Protein AF-A0A843UQQ3-F1 (afdb_monomer_lite)

pLDDT: mean 71.26, std 19.53, range [32.56, 96.0]

Sequence (199 aa):
MSNQQLLEFAWGLTGNGQDFLWVIHSDLVRGDSAVLPDKFLQDTSTAWGLLTSWCPQEAVLTHPAIGGFFSHCGWNSTLESICGCWGIDMGIDSNVRREEVGALIGDLMAGTKGEEMRKKALSWKESAENAAKPGGSSAMNLDKLVESVLLSPRCCMWCCAAASNGRDQGRRDEEEGAVLEGKRGECRQAGKLFRHEPG

InterPro domains:
  IPR002213 UDP-glucuronosyl/UDP-glucosyltransferase [PF00201] (2-84)

Organism: Colocasia esculenta (NCBI:txid4460)

Foldseek 3Di:
DDLVLVQQLLLLQPVQQAAEEDADAQPPDPPDGSCDDPVSVVSAVPGHYDYHNDDPVVVVVPDPSDLDDDDVLVPDVVSVVVCVVLLLDDDDDPRHGSVRSNVVVCCLRPNPSVVVSVVSVVVVVVLVCQQCPVVHVVNVVVVVVCCVPPVPPPCPVVNVVVVVVPPDDDDDDPVVVVVVVVVVVVVVVVSVVVVDDDD

Secondary structure (DSSP, 8-state):
--HHHHHHHHHHHHTTT--EEEE--TT-STTS-----HHHHHHHHTTTEEEES---HHHHHHSTT-------GGG-HHHHHHHHHHT---PPPSS--HHHHHHHHHHHHTSHHHHHHHHHHHHHHHHHHHHHSTTSHHHHHHHHHHHHHHSS----HHHHHHHHH-SS-----THHHHHHHHHHHHHHHHHHHTT----

Structure (mmCIF, N/CA/C/O backbone):
data_AF-A0A843UQQ3-F1
#
_entry.id   AF-A0A843UQQ3-F1
#
loop_
_atom_site.group_PDB
_atom_site.id
_atom_site.type_symbol
_atom_site.label_atom_id
_atom_site.label_alt_id
_atom_site.label_comp_id
_atom_site.label_asym_id
_atom_site.label_entity_id
_atom_site.label_seq_id
_atom_site.pdbx_PDB_ins_code
_atom_site.Cartn_x
_atom_site.Cartn_y
_atom_site.Cartn_z
_atom_site.occupancy
_atom_site.B_iso_or_equiv
_atom_site.auth_seq_id
_atom_site.auth_comp_id
_atom_site.auth_asym_id
_atom_site.auth_atom_id
_atom_site.pdbx_PDB_model_num
ATOM 1 N N . MET A 1 1 ? -3.904 -16.455 10.838 1.00 66.69 1 MET A N 1
ATOM 2 C CA . MET A 1 1 ? -4.712 -15.596 11.724 1.00 66.69 1 MET A CA 1
ATOM 3 C C . MET A 1 1 ? -5.939 -16.381 12.168 1.00 66.69 1 MET A C 1
ATOM 5 O O . MET A 1 1 ? -6.525 -17.051 11.325 1.00 66.69 1 MET A O 1
ATOM 9 N N . SER A 1 2 ? -6.277 -16.382 13.459 1.00 79.06 2 SER A N 1
ATOM 10 C CA . SER A 1 2 ? -7.517 -16.996 13.968 1.00 79.06 2 SER A CA 1
ATOM 11 C C . SER A 1 2 ? -8.727 -16.067 13.778 1.00 79.06 2 SER A C 1
ATOM 13 O O . SER A 1 2 ? -8.550 -14.869 13.560 1.00 79.06 2 SER A O 1
ATOM 15 N N . ASN A 1 3 ? -9.956 -16.583 13.914 1.00 76.75 3 ASN A N 1
ATOM 16 C CA . ASN A 1 3 ? -11.177 -15.760 13.849 1.00 76.75 3 ASN A CA 1
ATOM 17 C C . ASN A 1 3 ? -11.201 -14.646 14.905 1.00 76.75 3 ASN A C 1
ATOM 19 O O . ASN A 1 3 ? -11.644 -13.538 14.622 1.00 76.75 3 ASN A O 1
ATOM 23 N N . GLN A 1 4 ? -10.673 -14.908 16.104 1.00 81.81 4 GLN A N 1
ATOM 24 C CA . GLN A 1 4 ? -10.572 -13.890 17.150 1.00 81.81 4 GLN A CA 1
ATOM 25 C C . GLN A 1 4 ? -9.598 -12.771 16.757 1.00 81.81 4 GLN A C 1
ATOM 27 O O . GLN A 1 4 ? -9.926 -11.601 16.904 1.00 81.81 4 GLN A O 1
ATOM 32 N N . GLN A 1 5 ? -8.435 -13.117 16.199 1.00 82.25 5 GLN A N 1
ATOM 33 C CA . GLN A 1 5 ? -7.462 -12.128 15.722 1.00 82.25 5 GLN A CA 1
ATOM 34 C C . GLN A 1 5 ? -7.993 -11.315 14.536 1.00 82.25 5 GLN A C 1
ATOM 36 O O . GLN A 1 5 ? -7.757 -10.114 14.465 1.00 82.25 5 GLN A O 1
ATOM 41 N N . LEU A 1 6 ? -8.744 -11.952 13.631 1.00 81.56 6 LEU A N 1
ATOM 42 C CA . LEU A 1 6 ? -9.432 -11.267 12.537 1.00 81.56 6 LEU A CA 1
ATOM 43 C C . LEU A 1 6 ? -10.433 -10.231 13.073 1.00 81.56 6 LEU A C 1
ATOM 45 O O . LEU A 1 6 ? -10.522 -9.132 12.534 1.00 81.56 6 LEU A O 1
ATOM 49 N N . LEU A 1 7 ? -11.155 -10.568 14.146 1.00 84.06 7 LEU A N 1
ATOM 50 C CA . LEU A 1 7 ? -12.088 -9.660 14.812 1.00 84.06 7 LEU A CA 1
ATOM 51 C C . LEU A 1 7 ? -1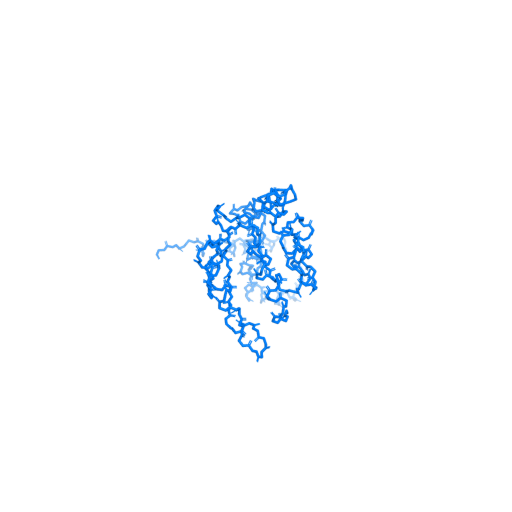1.373 -8.462 15.444 1.00 84.06 7 LEU A C 1
ATOM 53 O O . LEU A 1 7 ? -11.816 -7.330 15.286 1.00 84.06 7 LEU A O 1
ATOM 57 N N . GLU A 1 8 ? -10.276 -8.708 16.163 1.00 87.38 8 GLU A N 1
ATOM 58 C CA . GLU A 1 8 ? -9.461 -7.647 16.768 1.00 87.38 8 GLU A CA 1
ATOM 59 C C . GLU A 1 8 ? -8.897 -6.708 15.698 1.00 87.38 8 GLU A C 1
ATOM 61 O O . GLU A 1 8 ? -8.956 -5.489 15.849 1.00 87.38 8 GLU A O 1
ATOM 66 N N . PHE A 1 9 ? -8.432 -7.267 14.578 1.00 86.12 9 PHE A N 1
ATOM 67 C CA . PHE A 1 9 ? -7.992 -6.489 13.426 1.00 86.12 9 PHE A CA 1
ATOM 68 C C . PHE A 1 9 ? -9.122 -5.625 12.851 1.00 86.12 9 PHE A C 1
ATOM 70 O O . PHE A 1 9 ? -8.942 -4.425 12.653 1.00 86.12 9 PHE A O 1
ATOM 77 N N . ALA A 1 10 ? -10.302 -6.217 12.647 1.00 84.62 10 ALA A N 1
ATOM 78 C CA . ALA A 1 10 ? -11.485 -5.529 12.143 1.00 84.62 10 ALA A CA 1
ATOM 79 C C . ALA A 1 10 ? -11.870 -4.333 13.030 1.00 84.62 10 ALA A C 1
ATOM 81 O O . ALA A 1 10 ? -12.009 -3.210 12.545 1.00 84.62 10 ALA A O 1
ATOM 82 N N . TRP A 1 11 ? -11.964 -4.541 14.347 1.00 85.62 11 TRP A N 1
ATOM 83 C CA . TRP A 1 11 ? -12.266 -3.461 15.289 1.00 85.62 11 TRP A CA 1
ATOM 84 C C . TRP A 1 11 ? -11.170 -2.390 15.324 1.00 85.62 11 TRP A C 1
ATOM 86 O O . TRP A 1 11 ? -11.489 -1.201 15.397 1.00 85.62 11 TRP A O 1
ATOM 96 N N . GLY A 1 12 ? -9.902 -2.791 15.205 1.00 87.44 12 GLY A N 1
ATOM 97 C CA . GLY A 1 12 ? -8.768 -1.874 15.098 1.00 87.44 12 GLY A CA 1
ATOM 98 C C . GLY A 1 12 ? -8.837 -0.954 13.874 1.00 87.44 12 GLY A C 1
ATOM 99 O O . GLY A 1 12 ? -8.508 0.225 13.991 1.00 87.44 12 GLY A O 1
ATOM 100 N N . LEU A 1 13 ? -9.330 -1.447 12.728 1.00 85.25 13 LEU A N 1
ATOM 101 C CA . LEU A 1 13 ? -9.536 -0.632 11.520 1.00 85.25 13 LEU A CA 1
ATOM 102 C C . LEU A 1 13 ? -10.554 0.490 11.753 1.00 85.25 13 LEU A C 1
ATOM 104 O O . LEU A 1 13 ? -10.298 1.648 11.431 1.00 85.25 13 LEU A O 1
ATOM 108 N N . THR A 1 14 ? -11.698 0.157 12.350 1.00 80.56 14 THR A N 1
ATOM 109 C CA . THR A 1 14 ? -12.791 1.121 12.558 1.00 80.56 14 THR A CA 1
ATOM 110 C C . THR A 1 14 ? -12.515 2.138 13.665 1.00 80.56 14 THR A C 1
ATOM 112 O O . THR A 1 14 ? -13.099 3.217 13.662 1.00 80.56 14 THR A O 1
ATOM 115 N N . GLY A 1 15 ? -11.614 1.836 14.606 1.00 75.44 15 GLY A N 1
ATOM 116 C CA . GLY A 1 15 ? -11.402 2.646 15.811 1.00 75.44 15 GLY A CA 1
ATOM 117 C C . GLY A 1 15 ? -10.854 4.060 15.579 1.00 75.44 15 GLY A C 1
ATOM 118 O O . GLY A 1 15 ? -10.980 4.901 16.464 1.00 75.44 15 GLY A O 1
ATOM 119 N N . ASN A 1 16 ? -10.277 4.343 14.406 1.00 72.56 16 ASN A N 1
ATOM 120 C CA . ASN A 1 16 ? -9.592 5.613 14.124 1.00 72.56 16 ASN A CA 1
ATOM 121 C C . ASN A 1 16 ? -10.355 6.578 13.206 1.00 72.56 16 ASN A C 1
ATOM 123 O O . ASN A 1 16 ? -9.828 7.647 12.891 1.00 72.56 16 ASN A O 1
ATOM 127 N N . GLY A 1 17 ? -11.541 6.199 12.714 1.00 78.75 17 GLY A N 1
ATOM 128 C CA . GLY A 1 17 ? -12.302 7.012 11.755 1.00 78.75 17 GLY A CA 1
ATOM 129 C C . GLY A 1 17 ? -11.554 7.307 10.447 1.00 78.75 17 GLY A C 1
ATOM 130 O O . GLY A 1 17 ? -11.772 8.352 9.843 1.00 78.75 17 GLY A O 1
ATOM 131 N N . GLN A 1 18 ? -10.622 6.434 10.049 1.00 83.44 18 GLN A N 1
ATOM 132 C CA . GLN A 1 18 ? -9.925 6.517 8.765 1.00 83.44 18 GLN A CA 1
ATOM 133 C C . GLN A 1 18 ? -10.699 5.725 7.714 1.00 83.44 18 GLN A C 1
ATOM 135 O O . GLN A 1 18 ? -11.146 4.615 8.004 1.00 83.44 18 GLN A O 1
ATOM 140 N N . ASP A 1 19 ? -10.796 6.263 6.499 1.00 88.25 19 ASP A N 1
ATOM 141 C CA . ASP A 1 19 ? -11.406 5.549 5.380 1.00 88.25 19 ASP A CA 1
ATOM 142 C C . ASP A 1 19 ? -10.546 4.345 4.982 1.00 88.25 19 ASP A C 1
ATOM 144 O O . ASP A 1 19 ? -9.330 4.466 4.798 1.00 88.25 19 ASP A O 1
ATOM 148 N N . PHE A 1 20 ? -11.171 3.180 4.808 1.00 88.19 20 PHE A N 1
ATOM 149 C CA . PHE A 1 20 ? -10.460 1.979 4.374 1.00 88.19 20 PHE A CA 1
ATOM 150 C C . PHE A 1 20 ? -11.212 1.166 3.318 1.00 88.19 20 PHE A C 1
ATOM 152 O O . PHE A 1 20 ? -12.437 1.069 3.297 1.00 88.19 20 PHE A O 1
ATOM 159 N N . LEU A 1 21 ? -10.439 0.519 2.446 1.00 88.94 21 LEU A N 1
ATOM 160 C CA . LEU A 1 21 ? -10.902 -0.531 1.546 1.00 88.94 21 LEU A CA 1
ATOM 161 C C . LEU A 1 21 ? -10.306 -1.848 2.029 1.00 88.94 21 LEU A C 1
ATOM 163 O O . LEU A 1 21 ? -9.086 -2.014 1.997 1.00 88.94 21 LEU A O 1
ATOM 167 N N . TRP A 1 22 ? -11.147 -2.789 2.449 1.00 87.25 22 TRP A N 1
ATOM 168 C CA . TRP A 1 22 ? -10.683 -4.100 2.886 1.00 87.25 22 TRP A CA 1
ATOM 169 C C . TRP A 1 22 ? -11.201 -5.192 1.954 1.00 87.25 22 TRP A C 1
ATOM 171 O O . TRP A 1 22 ? -12.401 -5.449 1.839 1.00 87.25 22 TRP A O 1
ATOM 181 N N . VAL A 1 23 ? -10.252 -5.824 1.263 1.00 84.19 23 VAL A N 1
ATOM 182 C CA . VAL A 1 23 ? -10.509 -6.963 0.388 1.00 84.19 23 VAL A CA 1
ATOM 183 C C . VAL A 1 23 ? -10.457 -8.247 1.217 1.00 84.19 23 VAL A C 1
ATOM 185 O O . VAL A 1 23 ? -9.387 -8.624 1.694 1.00 84.19 23 VAL A O 1
ATOM 188 N N . ILE A 1 24 ? -11.597 -8.914 1.399 1.00 76.69 24 ILE A N 1
ATOM 189 C CA . ILE A 1 24 ? -11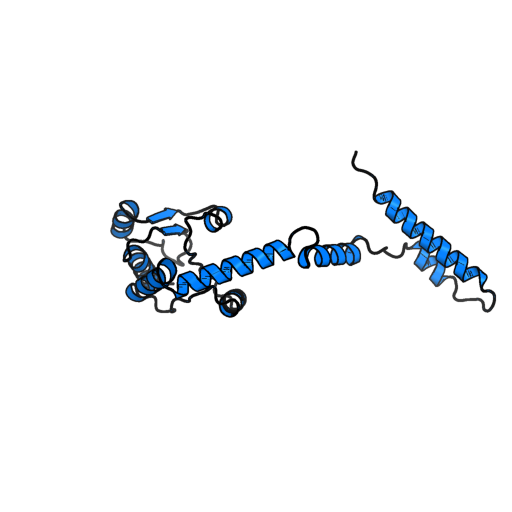.707 -10.176 2.144 1.00 76.69 24 ILE A CA 1
ATOM 190 C C . ILE A 1 24 ? -12.309 -11.236 1.233 1.00 76.69 24 ILE A C 1
ATOM 192 O O . ILE A 1 24 ? -13.458 -11.130 0.810 1.00 76.69 24 ILE A O 1
ATOM 196 N N . HIS A 1 25 ? -11.548 -12.295 0.969 1.00 69.94 25 HIS A N 1
ATOM 197 C CA . HIS A 1 25 ? -12.079 -13.474 0.296 1.00 69.94 25 HIS A CA 1
ATOM 198 C C . HIS A 1 25 ? -12.802 -14.361 1.315 1.00 69.94 25 HIS A C 1
ATOM 200 O O . HIS A 1 25 ? -12.243 -14.667 2.371 1.00 69.94 25 HIS A O 1
ATOM 206 N N . SER A 1 26 ? -14.011 -14.819 0.986 1.00 57.62 26 SER A N 1
ATOM 207 C CA . SER A 1 26 ? -14.811 -15.731 1.822 1.00 57.62 26 SER A CA 1
ATOM 208 C C . SER A 1 26 ? -14.066 -17.020 2.192 1.00 57.62 26 SER A C 1
ATOM 210 O O . SER A 1 26 ? -14.303 -17.590 3.254 1.00 57.62 26 SER A O 1
ATOM 212 N N . ASP A 1 27 ? -13.121 -17.431 1.343 1.00 54.59 27 ASP A N 1
ATOM 213 C CA . ASP A 1 27 ? -12.469 -18.747 1.398 1.00 54.59 27 ASP A CA 1
ATOM 214 C C . ASP A 1 27 ? -11.108 -18.741 2.130 1.00 54.59 27 ASP A C 1
ATOM 216 O O . ASP A 1 27 ? -10.446 -19.772 2.229 1.00 54.59 27 ASP A O 1
ATOM 220 N N . LEU A 1 28 ? -10.646 -17.583 2.625 1.00 52.72 28 LEU A N 1
ATOM 221 C CA . LEU A 1 28 ? -9.300 -17.413 3.205 1.00 52.72 28 LEU A CA 1
ATOM 222 C C . LEU A 1 28 ? -9.167 -17.863 4.668 1.00 52.72 28 LEU A C 1
ATOM 224 O O . LEU A 1 28 ? -8.056 -17.895 5.203 1.00 52.72 28 LEU A O 1
ATOM 228 N N . VAL A 1 29 ? -10.262 -18.240 5.328 1.00 49.81 29 VAL A N 1
ATOM 229 C CA . VAL A 1 29 ? -10.212 -18.784 6.687 1.00 49.81 29 VAL A CA 1
ATOM 230 C C . VAL A 1 29 ? -10.278 -20.304 6.598 1.00 49.81 29 VAL A C 1
ATOM 232 O O . VAL A 1 29 ? -11.286 -20.890 6.217 1.00 49.81 29 VAL A O 1
ATOM 235 N N . ARG A 1 30 ? -9.162 -20.964 6.928 1.00 38.44 30 ARG A N 1
ATOM 236 C CA . ARG A 1 30 ? -9.100 -22.424 7.076 1.00 38.44 30 ARG A CA 1
ATOM 237 C C . ARG A 1 30 ? -10.192 -22.879 8.052 1.00 38.44 30 ARG A C 1
ATOM 239 O O . ARG A 1 30 ? -10.044 -22.693 9.254 1.00 38.44 30 ARG A O 1
ATOM 246 N N . GLY A 1 31 ? -11.221 -23.536 7.527 1.00 42.81 31 GLY A N 1
ATOM 247 C CA . GLY A 1 31 ? -12.121 -24.398 8.295 1.00 42.81 31 GLY A CA 1
ATOM 248 C C . GLY A 1 31 ? -13.443 -23.791 8.752 1.00 42.81 31 GLY A C 1
ATOM 249 O O . GLY A 1 31 ? -14.327 -24.570 9.064 1.00 42.81 31 GLY A O 1
ATOM 250 N N . ASP A 1 32 ? -13.625 -22.475 8.712 1.00 45.94 32 ASP A N 1
ATOM 251 C CA . ASP A 1 32 ? -14.906 -21.821 8.991 1.00 45.94 32 ASP A CA 1
ATOM 252 C C . ASP A 1 32 ? -14.960 -20.536 8.169 1.00 45.94 32 ASP A C 1
ATOM 254 O O . ASP A 1 32 ? -13.974 -19.806 8.120 1.00 45.94 32 ASP A O 1
ATOM 258 N N . SER A 1 33 ? -16.088 -20.260 7.511 1.00 47.72 33 SER A N 1
ATOM 259 C CA . SER A 1 33 ? -16.322 -18.990 6.812 1.00 47.72 33 SER A CA 1
ATOM 260 C C . SER A 1 33 ? -15.875 -17.834 7.713 1.00 47.72 33 SER A C 1
ATOM 262 O O . SER A 1 33 ? -16.183 -17.848 8.903 1.00 47.72 33 SER A O 1
ATOM 264 N N . ALA A 1 34 ? -15.134 -16.856 7.193 1.00 52.53 34 ALA A N 1
ATOM 265 C CA . ALA A 1 34 ? -14.715 -15.690 7.969 1.00 52.53 34 ALA A CA 1
ATOM 266 C C . ALA A 1 34 ? -15.958 -14.897 8.417 1.00 52.53 34 ALA A C 1
ATOM 268 O O . ALA A 1 34 ? -16.416 -14.002 7.710 1.00 52.53 34 ALA A O 1
ATOM 269 N N . VAL A 1 35 ? -16.564 -15.258 9.551 1.00 61.50 35 VAL A N 1
ATOM 270 C CA . VAL A 1 35 ? -17.768 -14.591 10.050 1.00 61.50 35 VAL A CA 1
ATOM 271 C C . VAL A 1 35 ? -17.320 -13.334 10.780 1.00 61.50 35 VAL A C 1
ATOM 273 O O . VAL A 1 35 ? -17.153 -13.318 12.000 1.00 61.50 35 VAL A O 1
ATOM 276 N N . LEU A 1 36 ? -17.086 -12.264 10.021 1.00 69.50 36 LEU A N 1
ATOM 277 C CA . LEU A 1 36 ? -17.144 -10.933 10.608 1.00 69.50 36 LEU A CA 1
ATOM 278 C C . LEU A 1 36 ? -18.556 -10.751 11.194 1.00 69.50 36 LEU A C 1
ATOM 280 O O . LEU A 1 36 ? -19.524 -11.093 10.515 1.00 69.50 36 LEU A O 1
ATOM 284 N N . PRO A 1 37 ? -18.707 -10.258 12.436 1.00 70.56 37 PRO A N 1
ATOM 285 C CA . PRO A 1 37 ? -20.020 -10.113 13.051 1.00 70.56 37 PRO A CA 1
ATOM 286 C C . PRO A 1 37 ? -20.926 -9.222 12.203 1.00 70.56 37 PRO A C 1
ATOM 288 O O . PRO A 1 37 ? -20.472 -8.185 11.723 1.00 70.56 37 PRO A O 1
ATOM 291 N N . ASP A 1 38 ? -22.218 -9.538 12.110 1.00 71.56 38 ASP A N 1
ATOM 292 C CA . ASP A 1 38 ? -23.190 -8.692 11.396 1.00 71.56 38 ASP A CA 1
ATOM 293 C C . ASP A 1 38 ? -23.166 -7.244 11.897 1.00 71.56 38 ASP A C 1
ATOM 295 O O . ASP A 1 38 ? -23.284 -6.303 11.117 1.00 71.56 38 ASP A O 1
ATOM 299 N N . LYS A 1 39 ? -22.921 -7.064 13.201 1.00 75.12 39 LYS A N 1
ATOM 300 C CA . LYS A 1 39 ? -22.717 -5.750 13.812 1.00 75.12 39 LYS A CA 1
ATOM 301 C C . LYS A 1 39 ? -21.540 -4.993 13.185 1.00 75.12 39 LYS A C 1
ATOM 303 O O . LYS A 1 39 ? -21.668 -3.812 12.907 1.00 75.12 39 LYS A O 1
ATOM 308 N N . PHE A 1 40 ? -20.418 -5.665 12.929 1.00 75.06 40 PHE A N 1
ATOM 309 C CA . PHE A 1 40 ? -19.262 -5.048 12.277 1.00 75.06 40 PHE A CA 1
ATOM 310 C C . PHE A 1 40 ? -19.587 -4.635 10.839 1.00 75.06 40 PHE A C 1
ATOM 312 O O . PHE A 1 40 ? -19.224 -3.538 10.420 1.00 75.06 40 PHE A O 1
ATOM 319 N N . LEU A 1 41 ? -20.291 -5.489 10.090 1.00 72.12 41 LEU A N 1
ATOM 320 C CA . LEU A 1 41 ? -20.706 -5.181 8.719 1.00 72.12 41 LEU A CA 1
ATOM 321 C C . LEU A 1 41 ? -21.656 -3.976 8.681 1.00 72.12 41 LEU A C 1
ATOM 323 O O . LEU A 1 41 ? -21.495 -3.097 7.835 1.00 72.12 41 LEU A O 1
ATOM 327 N N . GLN A 1 42 ? -22.602 -3.902 9.619 1.00 68.56 42 GLN A N 1
ATOM 328 C CA . GLN A 1 42 ? -23.516 -2.768 9.774 1.00 68.56 42 GLN A CA 1
ATOM 329 C C . GLN A 1 42 ? -22.764 -1.489 10.169 1.00 68.56 42 GLN A C 1
ATOM 331 O O . GLN A 1 42 ? -22.887 -0.480 9.483 1.00 68.56 42 GLN A O 1
ATOM 336 N N . ASP A 1 43 ? -21.918 -1.535 11.198 1.00 67.38 43 ASP A N 1
ATOM 337 C CA . ASP A 1 43 ? -21.165 -0.366 11.670 1.00 67.38 43 ASP A CA 1
ATOM 338 C C . ASP A 1 43 ? -20.191 0.158 10.588 1.00 67.38 43 ASP A C 1
ATOM 340 O O . ASP A 1 43 ? -20.078 1.365 10.376 1.00 67.38 43 ASP A O 1
ATOM 344 N N . THR A 1 44 ? -19.540 -0.741 9.838 1.00 64.81 44 THR A N 1
ATOM 345 C CA . THR A 1 44 ? -18.550 -0.384 8.801 1.00 64.81 44 THR A CA 1
ATOM 346 C C . THR A 1 44 ? -19.195 0.170 7.531 1.00 64.81 44 THR A C 1
ATOM 348 O O . THR A 1 44 ? -18.732 1.182 7.002 1.00 64.81 44 THR A O 1
ATOM 351 N N . SER A 1 45 ? -20.277 -0.460 7.056 1.00 57.28 45 SER A N 1
ATOM 352 C CA . SER A 1 45 ? -20.965 -0.063 5.814 1.00 57.28 45 SER A CA 1
ATOM 353 C C . SER A 1 45 ? -21.664 1.294 5.900 1.00 57.28 45 SER A C 1
ATOM 355 O O . SER A 1 45 ? -21.971 1.890 4.869 1.00 57.28 45 SER A O 1
ATOM 357 N N . THR A 1 46 ? -21.893 1.800 7.113 1.00 54.03 46 THR A N 1
ATOM 358 C CA . THR A 1 46 ? -22.664 3.027 7.332 1.00 54.03 46 THR A CA 1
ATOM 359 C C . THR A 1 46 ? -21.785 4.275 7.500 1.00 54.03 46 THR A C 1
ATOM 361 O O . THR A 1 46 ? -22.322 5.381 7.476 1.00 54.03 46 THR A O 1
ATOM 364 N N . ALA A 1 47 ? -20.456 4.145 7.655 1.00 60.91 47 ALA A N 1
ATOM 365 C CA . ALA A 1 47 ? -19.612 5.294 8.008 1.00 60.91 47 ALA A CA 1
ATOM 366 C C . ALA A 1 47 ? -18.213 5.358 7.360 1.00 60.91 47 ALA A C 1
ATOM 368 O O . ALA A 1 47 ? -17.888 6.419 6.833 1.00 60.91 47 ALA A O 1
ATOM 369 N N . TRP A 1 48 ? -17.383 4.298 7.397 1.00 68.75 48 TRP A N 1
ATOM 370 C CA . TRP A 1 48 ? -15.914 4.459 7.238 1.00 68.75 48 TRP A CA 1
ATOM 371 C C . TRP A 1 48 ? -15.181 3.406 6.382 1.00 68.75 48 TRP A C 1
ATOM 373 O O . TRP A 1 48 ? -13.970 3.518 6.201 1.00 68.75 48 TRP A O 1
ATOM 383 N N . GLY A 1 49 ? -15.845 2.373 5.846 1.00 78.44 49 GLY A N 1
ATOM 384 C CA . GLY A 1 49 ? -15.115 1.338 5.103 1.00 78.44 49 GLY A CA 1
ATOM 385 C C . GLY A 1 49 ? -15.909 0.592 4.039 1.00 78.44 49 GLY A C 1
ATOM 386 O O . GLY A 1 49 ? -17.099 0.324 4.195 1.00 78.44 49 GLY A O 1
ATOM 387 N N . LEU A 1 50 ? -15.223 0.216 2.957 1.00 83.06 50 LEU A N 1
ATOM 388 C CA . LEU A 1 50 ? -15.760 -0.641 1.900 1.00 83.06 50 LEU A CA 1
ATOM 389 C C . LEU A 1 50 ? -15.180 -2.054 2.023 1.00 83.06 50 LEU A C 1
ATOM 391 O O . LEU A 1 50 ? -13.963 -2.244 1.985 1.00 83.06 50 LEU A O 1
ATOM 395 N N . LEU A 1 51 ? -16.064 -3.045 2.129 1.00 82.06 51 LEU A N 1
ATOM 396 C CA . LEU A 1 51 ? -15.719 -4.465 2.108 1.00 82.06 51 LEU A CA 1
ATOM 397 C C . LEU A 1 51 ? -16.024 -5.039 0.723 1.00 82.06 51 LEU A C 1
ATOM 399 O O . LEU A 1 51 ? -17.142 -4.914 0.227 1.00 82.06 51 LEU A O 1
ATOM 403 N N . THR A 1 52 ? -15.037 -5.674 0.098 1.00 82.38 52 THR A N 1
ATOM 404 C CA . THR A 1 52 ? -15.193 -6.330 -1.210 1.00 82.38 52 THR A CA 1
ATOM 405 C C . THR A 1 52 ? -14.439 -7.656 -1.232 1.00 82.38 52 THR A C 1
ATOM 407 O O . THR A 1 52 ? -13.472 -7.833 -0.498 1.00 82.38 52 THR A O 1
ATOM 410 N N . SER A 1 53 ? -14.844 -8.598 -2.081 1.00 81.75 53 SER A N 1
ATOM 411 C CA . SER A 1 53 ? -14.088 -9.838 -2.301 1.00 81.75 53 SER A CA 1
ATOM 412 C C . SER A 1 53 ? -12.935 -9.669 -3.288 1.00 81.75 53 SER A C 1
ATOM 414 O O . SER A 1 53 ? -12.035 -10.506 -3.339 1.00 81.75 53 SER A O 1
ATOM 416 N N . TRP A 1 54 ? -12.943 -8.584 -4.066 1.00 84.25 54 TRP A N 1
ATOM 417 C CA . TRP A 1 54 ? -11.932 -8.314 -5.079 1.00 84.25 54 TRP A CA 1
ATOM 418 C C . TRP A 1 54 ? -11.800 -6.817 -5.377 1.00 84.25 54 TRP A C 1
ATOM 420 O O . TRP A 1 54 ? -12.777 -6.065 -5.311 1.00 84.25 54 TRP A O 1
ATOM 430 N N . CYS A 1 55 ? -10.593 -6.383 -5.745 1.00 86.75 55 CYS A N 1
ATOM 431 C CA . CYS A 1 55 ? -10.348 -5.059 -6.309 1.00 86.75 55 CYS A CA 1
ATOM 432 C C . CYS A 1 55 ? -9.227 -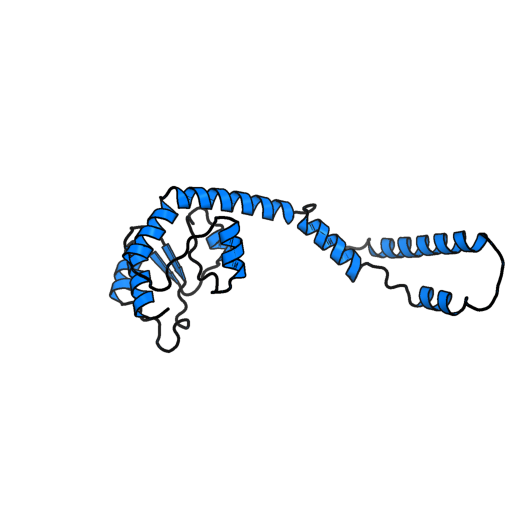5.109 -7.366 1.00 86.75 55 CYS A C 1
ATOM 434 O O . CYS A 1 55 ? -8.355 -5.983 -7.299 1.00 86.75 55 CYS A O 1
ATOM 436 N N . PRO A 1 56 ? -9.202 -4.165 -8.327 1.00 87.31 56 PRO A N 1
ATOM 437 C CA . PRO A 1 56 ? -8.071 -4.004 -9.234 1.00 87.31 56 PRO A CA 1
ATOM 438 C C . PRO A 1 56 ? -6.884 -3.395 -8.464 1.00 87.31 56 PRO A C 1
ATOM 440 O O . PRO A 1 56 ? -6.680 -2.181 -8.485 1.00 87.31 56 PRO A O 1
ATOM 443 N N . GLN A 1 57 ? -6.124 -4.237 -7.752 1.00 83.50 57 GLN A N 1
ATOM 444 C CA . GLN A 1 57 ? -5.110 -3.826 -6.768 1.00 83.50 57 GLN A CA 1
ATOM 445 C C . GLN A 1 57 ? -4.118 -2.787 -7.311 1.00 83.50 57 GLN A C 1
ATOM 447 O O . GLN A 1 57 ? -3.833 -1.812 -6.628 1.00 83.50 57 GLN A O 1
ATOM 452 N N . GLU A 1 58 ? -3.628 -2.940 -8.541 1.00 83.06 58 GLU A N 1
ATOM 453 C CA . GLU A 1 58 ? -2.705 -1.975 -9.160 1.00 83.06 58 GLU A CA 1
ATOM 454 C C . GLU A 1 58 ? -3.327 -0.577 -9.318 1.00 83.06 58 GLU A C 1
ATOM 456 O O . GLU A 1 58 ? -2.709 0.434 -8.973 1.00 83.06 58 GLU A O 1
ATOM 461 N N . ALA A 1 59 ? -4.579 -0.514 -9.781 1.00 85.31 59 ALA A N 1
ATOM 462 C CA . ALA A 1 59 ? -5.301 0.743 -9.944 1.00 85.31 59 ALA A CA 1
ATOM 463 C C . ALA A 1 59 ? -5.598 1.392 -8.585 1.00 85.31 59 ALA A C 1
ATOM 465 O O . ALA A 1 59 ? -5.453 2.604 -8.442 1.00 85.31 59 ALA A O 1
ATOM 466 N N . VAL A 1 60 ? -5.948 0.582 -7.578 1.00 87.19 60 VAL A N 1
ATOM 467 C CA . VAL A 1 60 ? -6.136 1.052 -6.198 1.00 87.19 60 VAL A CA 1
ATOM 468 C C . VAL A 1 60 ? -4.835 1.641 -5.664 1.00 87.19 60 VAL A C 1
ATOM 470 O O . VAL A 1 60 ? -4.826 2.794 -5.257 1.00 87.19 60 VAL A O 1
ATOM 473 N N . LEU A 1 61 ? -3.722 0.905 -5.730 1.00 85.44 61 LEU A N 1
ATOM 474 C CA . LEU A 1 61 ? -2.423 1.350 -5.208 1.00 85.44 61 LEU A CA 1
ATOM 475 C C . LEU A 1 61 ? -1.870 2.599 -5.906 1.00 85.44 61 LEU A C 1
ATOM 477 O O . LEU A 1 61 ? -1.044 3.307 -5.335 1.00 85.44 61 LEU A O 1
ATOM 481 N N . THR A 1 62 ? -2.325 2.884 -7.124 1.00 84.19 62 THR A N 1
ATOM 482 C CA . THR A 1 62 ? -1.939 4.088 -7.871 1.00 84.19 62 THR A CA 1
ATOM 483 C C . THR A 1 62 ? -2.827 5.294 -7.538 1.00 84.19 62 THR A C 1
ATOM 485 O O . THR A 1 62 ? -2.482 6.429 -7.869 1.00 84.19 62 THR A O 1
ATOM 488 N N . HIS A 1 63 ? -3.969 5.082 -6.883 1.00 87.75 63 HIS A N 1
ATOM 489 C CA . HIS A 1 63 ? -4.937 6.137 -6.624 1.00 87.75 63 HIS A CA 1
ATOM 490 C C . HIS A 1 63 ? -4.433 7.120 -5.541 1.00 87.75 63 HIS A C 1
ATOM 492 O O . HIS A 1 63 ? -4.067 6.679 -4.451 1.00 87.75 63 HIS A O 1
ATOM 498 N N . PRO A 1 64 ? -4.477 8.453 -5.764 1.00 86.00 64 PRO A N 1
ATOM 499 C CA . PRO A 1 64 ? -3.942 9.449 -4.822 1.00 86.00 64 PRO A CA 1
ATOM 500 C C . PRO A 1 64 ? -4.567 9.437 -3.421 1.00 86.00 64 PRO A C 1
ATOM 502 O O . PRO A 1 64 ? -3.952 9.911 -2.473 1.00 86.00 64 PRO A O 1
ATOM 505 N N . ALA A 1 65 ? -5.790 8.913 -3.287 1.00 87.75 65 ALA A N 1
ATOM 506 C CA . ALA A 1 65 ? -6.462 8.786 -1.991 1.00 87.75 65 ALA A CA 1
ATOM 507 C C . ALA A 1 65 ? -5.907 7.645 -1.117 1.00 87.75 65 ALA A C 1
ATOM 509 O O . ALA A 1 65 ? -6.257 7.558 0.057 1.00 87.75 65 ALA A O 1
ATOM 510 N N . ILE A 1 66 ? -5.060 6.761 -1.658 1.00 87.19 66 ILE A N 1
ATOM 511 C CA . ILE A 1 66 ? -4.452 5.688 -0.871 1.00 87.19 66 ILE A CA 1
ATOM 512 C C . ILE A 1 66 ? -3.281 6.240 -0.065 1.00 87.19 66 ILE A C 1
ATOM 514 O O . ILE A 1 66 ? -2.209 6.538 -0.587 1.00 87.19 66 ILE A O 1
ATOM 518 N N . GLY A 1 67 ? -3.495 6.347 1.245 1.00 84.25 67 GLY A N 1
ATOM 519 C CA . GLY A 1 67 ? -2.462 6.743 2.197 1.00 84.25 67 GLY A CA 1
ATOM 520 C C . GLY A 1 67 ? -1.560 5.588 2.635 1.00 84.25 67 GLY A C 1
ATOM 521 O O . GLY A 1 67 ? -0.433 5.827 3.058 1.00 84.25 67 GLY A O 1
ATOM 522 N N . GLY A 1 68 ? -2.011 4.343 2.551 1.00 86.25 68 GLY A N 1
ATOM 523 C CA . GLY A 1 68 ? -1.253 3.190 3.022 1.00 86.25 68 GLY A CA 1
ATOM 524 C C . GLY A 1 68 ? -1.866 1.890 2.532 1.00 86.25 68 GLY A C 1
ATOM 525 O O . GLY A 1 68 ? -3.041 1.848 2.169 1.00 86.25 68 GLY A O 1
ATOM 526 N N . PHE A 1 69 ? -1.063 0.832 2.506 1.00 85.75 69 PHE A N 1
ATOM 527 C CA . PHE A 1 69 ? -1.504 -0.481 2.063 1.00 85.75 69 PHE A CA 1
ATOM 528 C C . PHE A 1 69 ? -1.116 -1.536 3.089 1.00 85.75 69 PHE A C 1
ATOM 530 O O . PHE A 1 69 ? 0.065 -1.770 3.331 1.00 85.75 69 PHE A O 1
ATOM 537 N N . PHE A 1 70 ? -2.123 -2.180 3.671 1.00 82.75 70 PHE A N 1
ATOM 538 C CA . PHE A 1 70 ? -1.923 -3.348 4.513 1.00 82.75 70 PHE A CA 1
ATOM 539 C C . PHE A 1 70 ? -1.880 -4.588 3.633 1.00 82.75 70 PHE A C 1
ATOM 541 O O . PHE A 1 70 ? -2.874 -4.974 3.020 1.00 82.75 70 PHE A O 1
ATOM 548 N N . SER A 1 71 ? -0.712 -5.214 3.583 1.00 77.50 71 SER A N 1
ATOM 549 C CA . SER A 1 71 ? -0.508 -6.478 2.899 1.00 77.50 71 SER A CA 1
ATOM 550 C C . SER A 1 71 ? -0.149 -7.541 3.921 1.00 77.50 71 SER A C 1
ATOM 552 O O . SER A 1 71 ? 0.520 -7.277 4.913 1.00 77.50 71 SER A O 1
ATOM 554 N N . HIS A 1 72 ? -0.546 -8.776 3.642 1.00 70.06 72 HIS A N 1
ATOM 555 C CA . HIS A 1 72 ? -0.040 -9.934 4.371 1.00 70.06 72 HIS A CA 1
ATOM 556 C C . HIS A 1 72 ? 1.420 -10.265 3.998 1.00 70.06 72 HIS A C 1
ATOM 558 O O . HIS A 1 72 ? 1.935 -11.261 4.503 1.00 70.06 72 HIS A O 1
ATOM 564 N N . CYS A 1 73 ? 2.034 -9.484 3.082 1.00 58.47 73 CYS A N 1
ATOM 565 C CA . CYS A 1 73 ? 3.413 -9.592 2.583 1.00 58.47 73 CYS A CA 1
ATOM 566 C C . CYS A 1 73 ? 3.876 -11.047 2.524 1.00 58.47 73 CYS A C 1
ATOM 568 O O . CYS A 1 73 ? 4.861 -11.410 3.149 1.00 58.47 73 CYS A O 1
ATOM 570 N N . GLY A 1 74 ? 3.076 -11.882 1.850 1.00 52.41 74 GLY A N 1
ATOM 571 C CA . GLY A 1 74 ? 2.834 -13.271 2.237 1.00 52.41 74 GLY A CA 1
ATOM 572 C C . GLY A 1 74 ? 3.947 -13.976 2.983 1.00 52.41 74 GLY A C 1
ATOM 573 O O . GLY A 1 74 ? 4.695 -14.658 2.309 1.00 52.41 74 GLY A O 1
ATOM 574 N N . TRP A 1 75 ? 4.011 -13.818 4.317 1.00 52.94 75 TRP A N 1
ATOM 575 C CA . TRP A 1 75 ? 4.919 -14.474 5.284 1.00 52.94 75 TRP A CA 1
ATOM 576 C C . TRP A 1 75 ? 6.191 -15.086 4.659 1.00 52.94 75 TRP A C 1
ATOM 578 O O . TRP A 1 75 ? 6.528 -16.247 4.878 1.00 52.94 75 TRP A O 1
ATOM 588 N N . ASN A 1 76 ? 6.868 -14.345 3.789 1.00 53.00 76 ASN A N 1
ATOM 589 C CA . ASN A 1 76 ? 8.033 -14.795 3.048 1.00 53.00 76 ASN A CA 1
ATOM 590 C C . ASN A 1 76 ? 9.039 -13.676 3.213 1.00 53.00 76 ASN A C 1
ATOM 592 O O . ASN A 1 76 ? 8.854 -12.552 2.741 1.00 53.00 76 ASN A O 1
ATOM 596 N N . SER A 1 77 ? 10.116 -14.026 3.901 1.00 55.28 77 SER A N 1
ATOM 597 C CA . SER A 1 77 ? 11.147 -13.137 4.423 1.00 55.28 77 SER A CA 1
ATOM 598 C C . SER A 1 77 ? 11.774 -12.204 3.386 1.00 55.28 77 SER A C 1
ATOM 600 O O . SER A 1 77 ? 12.360 -11.196 3.762 1.00 55.28 77 SER A O 1
ATOM 602 N N . THR A 1 78 ? 11.658 -12.488 2.086 1.00 53.41 78 THR A N 1
ATOM 603 C CA . THR A 1 78 ? 12.243 -11.666 1.020 1.00 53.41 78 THR A CA 1
ATOM 604 C C . THR A 1 78 ? 11.546 -10.315 0.852 1.00 53.41 78 THR A C 1
ATOM 606 O O . THR A 1 78 ? 12.240 -9.310 0.737 1.00 53.41 78 THR A O 1
ATOM 609 N N . LEU A 1 79 ? 10.208 -10.253 0.867 1.00 60.47 79 LEU A N 1
ATOM 610 C CA . LEU A 1 79 ? 9.506 -8.967 0.728 1.00 60.47 79 LEU A CA 1
ATOM 611 C C . LEU A 1 79 ? 9.601 -8.143 2.011 1.00 60.47 79 LEU A C 1
ATOM 613 O O . LEU A 1 79 ? 9.867 -6.951 1.930 1.00 60.47 79 LEU A O 1
ATOM 617 N N . GLU A 1 80 ? 9.492 -8.781 3.177 1.00 60.94 80 GLU A N 1
ATOM 618 C CA . GLU A 1 80 ? 9.722 -8.122 4.470 1.00 60.94 80 GLU A CA 1
ATOM 619 C C . GLU A 1 80 ? 11.153 -7.576 4.574 1.00 60.94 80 GLU A C 1
ATOM 621 O O . GLU A 1 80 ? 11.351 -6.438 4.989 1.00 60.94 80 GLU A O 1
ATOM 626 N N . SER A 1 81 ? 12.159 -8.337 4.119 1.00 59.78 81 SER A N 1
ATOM 627 C CA . SER A 1 81 ? 13.549 -7.862 4.097 1.00 59.78 81 SER A CA 1
ATOM 628 C C . SER A 1 81 ? 13.723 -6.683 3.146 1.00 59.78 81 SER A C 1
ATOM 630 O O . SER A 1 81 ? 14.366 -5.708 3.511 1.00 59.78 81 SER A O 1
ATOM 632 N N . ILE A 1 82 ? 13.151 -6.731 1.939 1.00 68.06 82 ILE A N 1
ATOM 633 C CA . ILE A 1 82 ? 13.276 -5.637 0.965 1.00 68.06 82 ILE A CA 1
ATOM 634 C C . ILE A 1 82 ? 12.554 -4.384 1.469 1.00 68.06 82 ILE A C 1
ATOM 636 O O . ILE A 1 82 ? 13.165 -3.319 1.544 1.00 68.06 82 ILE A O 1
ATOM 640 N N . CYS A 1 83 ? 11.287 -4.503 1.864 1.00 70.50 83 CYS A N 1
ATOM 641 C CA . CYS A 1 83 ? 10.494 -3.375 2.345 1.00 70.50 83 CYS A CA 1
ATOM 642 C C . CYS A 1 83 ? 11.053 -2.801 3.657 1.00 70.50 83 CYS A C 1
ATOM 644 O O . CYS A 1 83 ? 11.107 -1.579 3.822 1.00 70.50 83 CYS A O 1
ATOM 646 N N . GLY A 1 84 ? 11.553 -3.664 4.547 1.00 67.62 84 GLY A N 1
ATOM 647 C CA . GLY A 1 84 ? 12.255 -3.279 5.768 1.00 67.62 84 GLY A CA 1
ATOM 648 C C . GLY A 1 84 ? 13.579 -2.564 5.486 1.00 67.62 84 GLY A C 1
ATOM 649 O O . GLY A 1 84 ? 13.817 -1.487 6.028 1.00 67.62 84 GLY A O 1
ATOM 650 N N . CYS A 1 85 ? 14.416 -3.087 4.581 1.00 75.00 85 CYS A N 1
ATOM 651 C CA . CYS A 1 85 ? 15.659 -2.429 4.156 1.00 75.00 85 CYS A CA 1
ATOM 652 C C . CYS A 1 85 ? 15.401 -1.073 3.487 1.00 75.00 85 CYS A C 1
ATOM 654 O O . CYS A 1 85 ? 16.190 -0.143 3.648 1.00 75.00 85 CYS A O 1
ATOM 656 N N . TRP A 1 86 ? 14.305 -0.948 2.741 1.00 82.31 86 TRP A N 1
ATOM 657 C CA . TRP A 1 86 ? 13.895 0.303 2.101 1.00 82.31 86 TRP A CA 1
ATOM 658 C C . TRP A 1 86 ? 13.223 1.278 3.071 1.00 82.31 86 TRP A C 1
ATOM 660 O O . TRP A 1 86 ? 13.089 2.461 2.749 1.00 82.31 86 TRP A O 1
ATOM 670 N N . GLY A 1 87 ? 12.857 0.809 4.269 1.00 83.06 87 GLY A N 1
ATOM 671 C CA . GLY A 1 87 ? 12.211 1.598 5.310 1.00 83.06 87 GLY A CA 1
ATOM 672 C C . GLY A 1 87 ? 10.840 2.112 4.883 1.00 83.06 87 GLY A C 1
ATOM 673 O O . GLY A 1 87 ? 10.549 3.282 5.126 1.00 83.06 87 GLY A O 1
ATOM 674 N N . ILE A 1 88 ? 10.056 1.269 4.205 1.00 85.31 88 ILE A N 1
ATOM 6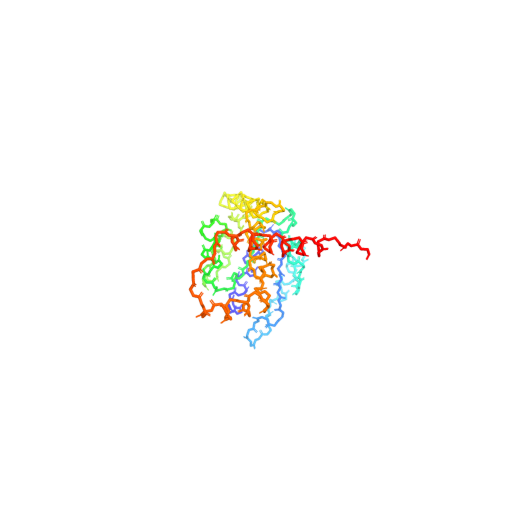75 C CA . ILE A 1 88 ? 8.713 1.580 3.683 1.00 85.31 88 ILE A CA 1
ATOM 676 C C . ILE A 1 88 ? 7.615 0.696 4.300 1.00 85.31 88 ILE A C 1
ATOM 678 O O . ILE A 1 88 ? 6.515 0.633 3.757 1.00 85.31 88 ILE A O 1
ATOM 682 N N . ASP A 1 89 ? 7.915 -0.003 5.396 1.00 83.75 89 ASP A N 1
ATOM 683 C CA . ASP A 1 89 ? 7.020 -0.980 6.022 1.00 83.75 89 ASP A CA 1
ATOM 684 C C . ASP A 1 89 ? 6.966 -0.849 7.551 1.00 83.75 89 ASP A C 1
ATOM 686 O O . ASP A 1 89 ? 7.939 -0.440 8.193 1.00 83.75 89 ASP A O 1
ATOM 690 N N . MET A 1 90 ? 5.815 -1.223 8.121 1.00 81.69 90 MET A N 1
ATOM 691 C CA . MET A 1 90 ? 5.590 -1.385 9.558 1.00 81.69 90 MET A CA 1
ATOM 692 C C . MET A 1 90 ? 4.854 -2.699 9.812 1.00 81.69 90 MET A C 1
ATOM 694 O O . MET A 1 90 ? 3.788 -2.941 9.252 1.00 81.69 90 MET A O 1
ATOM 698 N N . GLY A 1 91 ? 5.397 -3.519 10.710 1.00 81.00 91 GLY A N 1
ATOM 699 C CA . GLY A 1 91 ? 4.817 -4.811 11.064 1.00 81.00 91 GLY A CA 1
ATOM 700 C C . GLY A 1 91 ? 3.778 -4.724 12.182 1.00 81.00 91 GLY A C 1
ATOM 701 O O . GLY A 1 91 ? 3.903 -3.921 13.107 1.00 81.00 91 GLY A O 1
ATOM 702 N N . ILE A 1 92 ? 2.786 -5.611 12.117 1.00 79.75 92 ILE A N 1
ATOM 703 C CA . ILE A 1 92 ? 1.873 -5.918 13.225 1.00 79.75 92 ILE A CA 1
ATOM 704 C C . ILE A 1 92 ? 2.373 -7.196 13.906 1.00 79.75 92 ILE A C 1
ATOM 706 O O . ILE A 1 92 ? 2.806 -8.132 13.232 1.00 79.75 92 ILE A O 1
ATOM 710 N N . ASP A 1 93 ? 2.308 -7.247 15.238 1.00 77.62 93 ASP A N 1
ATOM 711 C CA . ASP A 1 93 ? 2.669 -8.448 15.992 1.00 77.62 93 ASP A CA 1
ATOM 712 C C . ASP A 1 93 ? 1.757 -9.637 15.634 1.00 77.62 93 ASP A C 1
ATOM 714 O O . ASP A 1 93 ? 0.571 -9.495 15.328 1.00 77.62 93 ASP A O 1
ATOM 718 N N . SER A 1 94 ? 2.307 -10.846 15.731 1.00 76.06 94 SER A N 1
ATOM 719 C CA . SER A 1 94 ? 1.560 -12.099 15.592 1.00 76.06 94 SER A CA 1
ATOM 720 C C . SER A 1 94 ? 0.343 -12.211 16.527 1.00 76.06 94 SER A C 1
ATOM 722 O O . SER A 1 94 ? -0.626 -12.903 16.200 1.00 76.06 94 SER A O 1
ATOM 724 N N . ASN A 1 95 ? 0.373 -11.535 17.677 1.00 82.56 95 ASN A N 1
ATOM 725 C CA . ASN A 1 95 ? -0.705 -11.440 18.647 1.00 82.56 95 ASN A CA 1
ATOM 726 C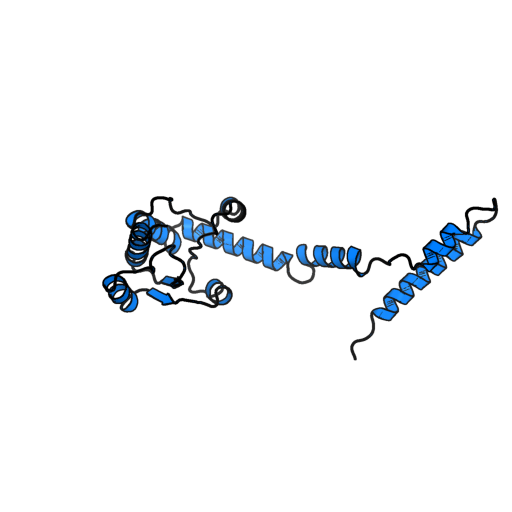 C . ASN A 1 95 ? -1.501 -10.140 18.458 1.00 82.56 95 ASN A C 1
ATOM 728 O O . ASN A 1 95 ? -1.382 -9.200 19.240 1.00 82.56 95 ASN A O 1
ATOM 732 N N . VAL A 1 96 ? -2.320 -10.113 17.407 1.00 84.75 96 VAL A N 1
ATOM 733 C CA . VAL A 1 96 ? -3.095 -8.938 16.988 1.00 84.75 96 VAL A CA 1
ATOM 734 C C . VAL A 1 96 ? -4.038 -8.439 18.091 1.00 84.75 96 VAL A C 1
ATOM 736 O O . VAL A 1 96 ? -4.972 -9.145 18.478 1.00 84.75 96 VAL A O 1
ATOM 739 N N . ARG A 1 97 ? -3.827 -7.196 18.543 1.00 89.06 97 ARG A N 1
ATOM 740 C CA . ARG A 1 97 ? -4.717 -6.445 19.446 1.00 89.06 97 ARG A CA 1
ATOM 741 C C . ARG A 1 97 ? -5.299 -5.217 18.747 1.00 89.06 97 ARG A C 1
ATOM 743 O O . ARG A 1 97 ? -4.564 -4.505 18.060 1.00 89.06 97 ARG A O 1
ATOM 750 N N . ARG A 1 98 ? -6.590 -4.925 18.950 1.00 88.69 98 ARG A N 1
ATOM 751 C CA . ARG A 1 98 ? -7.264 -3.786 18.293 1.00 88.69 98 ARG A CA 1
ATOM 752 C C . ARG A 1 98 ? -6.607 -2.436 18.586 1.00 88.69 98 ARG A C 1
ATOM 754 O O . ARG A 1 98 ? -6.557 -1.592 17.699 1.00 88.69 98 ARG A O 1
ATOM 761 N N . GLU A 1 99 ? -6.088 -2.232 19.798 1.00 89.62 99 GLU A N 1
ATOM 762 C CA . GLU A 1 99 ? -5.454 -0.971 20.196 1.00 89.62 99 GLU A CA 1
ATOM 763 C C . GLU A 1 99 ? -4.146 -0.747 19.434 1.00 89.62 99 GLU A C 1
ATOM 765 O O . GLU A 1 99 ? -3.832 0.375 19.049 1.00 89.62 99 GLU A O 1
ATOM 770 N N . GLU A 1 100 ? -3.401 -1.822 19.176 1.00 88.75 100 GLU A N 1
ATOM 771 C CA . GLU A 1 100 ? -2.137 -1.771 18.439 1.00 88.75 100 GLU A CA 1
ATOM 772 C C . GLU A 1 100 ? -2.361 -1.561 16.954 1.00 88.75 100 GLU A C 1
ATOM 774 O O . GLU A 1 100 ? -1.698 -0.725 16.346 1.00 88.75 100 GLU A O 1
ATOM 779 N N . VAL A 1 101 ? -3.332 -2.279 16.382 1.00 88.75 101 VAL A N 1
ATOM 780 C CA . VAL A 1 101 ? -3.773 -2.062 15.000 1.00 88.75 101 VAL A CA 1
ATOM 781 C C . VAL A 1 101 ? -4.226 -0.615 14.837 1.00 88.75 101 VAL A C 1
ATOM 783 O O . VAL A 1 101 ? -3.809 0.061 13.898 1.00 88.75 101 VAL A O 1
ATOM 786 N N . GLY A 1 102 ? -5.005 -0.114 15.798 1.00 89.12 102 GLY A N 1
ATOM 787 C CA . GLY A 1 102 ? -5.459 1.263 15.824 1.00 89.12 102 GLY A CA 1
ATOM 788 C C . GLY A 1 102 ? -4.296 2.261 15.836 1.00 89.12 102 GLY A C 1
ATOM 789 O O . GLY A 1 102 ? -4.201 3.113 14.953 1.00 89.12 102 GLY A O 1
ATOM 790 N N . ALA A 1 103 ? -3.370 2.119 16.784 1.00 88.94 103 ALA A N 1
ATOM 791 C CA . ALA A 1 103 ? -2.201 2.987 16.893 1.00 88.94 103 ALA A CA 1
ATOM 792 C C . ALA A 1 103 ? -1.333 2.962 15.624 1.00 88.94 103 ALA A C 1
ATOM 794 O O . ALA A 1 103 ? -0.914 4.013 15.145 1.00 88.94 103 ALA A O 1
ATOM 795 N N . LEU A 1 104 ? -1.114 1.782 15.038 1.00 89.31 104 LEU A N 1
ATOM 796 C CA . LEU A 1 104 ? -0.299 1.628 13.836 1.00 89.31 104 LEU A CA 1
ATOM 797 C C . LEU A 1 104 ? -0.957 2.266 12.608 1.00 89.31 104 LEU A C 1
ATOM 799 O O . LEU A 1 104 ? -0.271 2.920 11.826 1.00 89.31 104 LEU A O 1
ATOM 803 N N . ILE A 1 105 ? -2.279 2.140 12.449 1.00 88.94 105 ILE A N 1
ATOM 804 C CA . ILE A 1 105 ? -3.025 2.850 11.397 1.00 88.94 105 ILE A CA 1
ATOM 805 C C . ILE A 1 105 ? -2.927 4.362 11.601 1.00 88.94 105 ILE A C 1
ATOM 807 O O . ILE A 1 105 ? -2.708 5.089 10.634 1.00 88.94 105 ILE A O 1
ATOM 811 N N . GLY A 1 106 ? -3.051 4.842 12.841 1.00 90.06 106 GLY A N 1
ATOM 812 C CA . GLY A 1 106 ? -2.876 6.257 13.168 1.00 90.06 106 GLY A CA 1
ATOM 813 C C . GLY A 1 106 ? -1.487 6.771 12.780 1.00 90.06 106 GLY A C 1
ATOM 814 O O . GLY A 1 106 ? -1.374 7.765 12.061 1.00 90.06 106 GLY A O 1
ATOM 815 N N . ASP A 1 107 ? -0.436 6.047 13.173 1.00 90.31 107 ASP A N 1
ATOM 816 C CA . ASP A 1 107 ? 0.957 6.354 12.830 1.00 90.31 107 ASP A CA 1
ATOM 817 C C . ASP A 1 107 ? 1.212 6.299 11.316 1.00 90.31 107 ASP A C 1
ATOM 819 O O . ASP A 1 107 ? 1.951 7.126 10.776 1.00 90.31 107 ASP A O 1
ATOM 823 N N . LEU A 1 108 ? 0.595 5.343 10.616 1.00 89.56 108 LEU A N 1
ATOM 824 C CA . LEU A 1 108 ? 0.695 5.217 9.167 1.00 89.56 108 LEU A CA 1
ATOM 825 C C . LEU A 1 108 ? 0.003 6.383 8.469 1.00 89.56 108 LEU A C 1
ATOM 827 O O . LEU A 1 108 ? 0.577 6.972 7.561 1.00 89.56 108 LEU A O 1
ATOM 831 N N . MET A 1 109 ? -1.225 6.720 8.855 1.00 89.50 109 MET A N 1
ATOM 832 C CA . MET A 1 109 ? -2.051 7.705 8.156 1.00 89.50 109 MET A CA 1
ATOM 833 C C . MET A 1 109 ? -1.630 9.138 8.475 1.00 89.50 109 MET A C 1
ATOM 835 O O . MET A 1 109 ? -1.360 9.904 7.549 1.00 89.50 109 MET A O 1
ATOM 839 N N . ALA A 1 110 ? -1.488 9.467 9.758 1.00 89.44 110 ALA A N 1
ATOM 840 C CA . ALA A 1 110 ? -1.252 10.827 10.241 1.00 89.44 110 ALA A CA 1
ATOM 841 C C . ALA A 1 110 ? 0.088 11.017 10.975 1.00 89.44 110 ALA A C 1
ATOM 843 O O . ALA A 1 110 ? 0.463 12.150 11.276 1.00 89.44 110 ALA A O 1
ATOM 844 N N . GLY A 1 111 ? 0.809 9.938 11.284 1.00 90.75 111 GLY A N 1
ATOM 845 C CA . GLY A 1 111 ? 2.087 10.008 11.987 1.00 90.75 111 GLY A CA 1
ATOM 846 C C . GLY A 1 111 ? 3.266 10.394 11.092 1.00 90.75 111 GLY A C 1
ATOM 847 O O . GLY A 1 111 ? 3.277 10.181 9.877 1.00 90.75 111 GLY A O 1
ATOM 848 N N . THR A 1 112 ? 4.322 10.912 11.725 1.00 92.25 112 THR A N 1
ATOM 849 C CA . THR A 1 112 ? 5.575 11.293 11.050 1.00 92.25 112 THR A CA 1
ATOM 850 C C . THR A 1 112 ? 6.254 10.100 10.382 1.00 92.25 112 THR A C 1
ATOM 852 O O . THR A 1 112 ? 6.761 10.221 9.270 1.00 92.25 112 THR A O 1
ATOM 855 N N . LYS A 1 113 ? 6.201 8.920 11.015 1.00 88.69 113 LYS A N 1
ATOM 856 C CA . LYS A 1 113 ? 6.710 7.668 10.437 1.00 88.69 113 LYS A CA 1
ATOM 857 C C . LYS A 1 113 ? 6.011 7.339 9.119 1.00 88.69 113 LYS A C 1
ATOM 859 O O . LYS A 1 113 ? 6.680 7.050 8.131 1.00 88.69 113 LYS A O 1
ATOM 864 N N . GLY A 1 114 ? 4.679 7.419 9.089 1.00 89.50 114 GLY A N 1
ATOM 865 C CA . GLY A 1 114 ? 3.891 7.221 7.876 1.00 89.50 114 GLY A CA 1
ATOM 866 C C . GLY A 1 114 ? 4.268 8.196 6.763 1.00 89.50 114 GLY A C 1
ATOM 867 O O . GLY A 1 114 ? 4.470 7.791 5.618 1.00 89.50 114 GLY A O 1
ATOM 868 N N . GLU A 1 115 ? 4.443 9.476 7.099 1.00 91.00 115 GLU A N 1
ATOM 869 C CA . GLU A 1 115 ? 4.899 10.499 6.153 1.00 91.00 115 GLU A CA 1
ATOM 870 C C . GLU A 1 115 ? 6.295 10.196 5.579 1.00 91.00 115 GLU A C 1
ATOM 872 O O . GLU A 1 115 ? 6.504 10.271 4.364 1.00 91.00 115 GLU A O 1
ATOM 877 N N . GLU A 1 116 ? 7.253 9.815 6.425 1.00 91.31 116 GLU A N 1
ATOM 878 C CA . GLU A 1 116 ? 8.606 9.446 6.000 1.00 91.31 116 GLU A CA 1
ATOM 879 C C . GLU A 1 116 ? 8.612 8.221 5.080 1.00 91.31 116 GLU A C 1
ATOM 881 O O . GLU A 1 116 ? 9.288 8.227 4.046 1.00 91.31 116 GLU A O 1
ATOM 886 N N . MET A 1 117 ? 7.837 7.187 5.416 1.00 90.69 117 MET A N 1
ATOM 887 C CA . MET A 1 117 ? 7.708 5.988 4.586 1.00 90.69 117 MET A CA 1
ATOM 888 C C . MET A 1 117 ? 7.118 6.308 3.213 1.00 90.69 117 MET A C 1
ATOM 890 O O . MET A 1 117 ? 7.630 5.815 2.210 1.00 90.69 117 MET A O 1
ATOM 894 N N . ARG A 1 118 ? 6.110 7.188 3.130 1.00 88.88 118 ARG A N 1
ATOM 895 C CA . ARG A 1 118 ? 5.556 7.645 1.841 1.00 88.88 118 ARG A CA 1
ATOM 896 C C . ARG A 1 118 ? 6.598 8.361 0.994 1.00 88.88 118 ARG A C 1
ATOM 898 O O . ARG A 1 118 ? 6.710 8.078 -0.196 1.00 88.88 118 ARG A O 1
ATOM 905 N N . LYS A 1 119 ? 7.394 9.253 1.594 1.00 91.25 119 LYS A N 1
ATOM 906 C CA . LYS A 1 119 ? 8.482 9.953 0.888 1.00 91.25 119 LYS A CA 1
ATOM 907 C C . LYS A 1 119 ? 9.512 8.966 0.333 1.00 91.25 119 LYS A C 1
ATOM 909 O O . LYS A 1 119 ? 9.899 9.076 -0.830 1.00 91.25 119 LYS A O 1
ATOM 914 N N . LYS A 1 120 ? 9.910 7.967 1.127 1.00 91.56 120 LYS A N 1
ATOM 915 C CA . LYS A 1 120 ? 10.818 6.896 0.682 1.00 91.56 120 LYS A CA 1
ATOM 916 C C . LYS A 1 120 ? 10.199 6.049 -0.428 1.00 91.56 120 LYS A C 1
ATOM 918 O O . LYS A 1 120 ? 10.857 5.809 -1.435 1.00 91.56 120 LYS A O 1
ATOM 923 N N . ALA A 1 121 ? 8.939 5.645 -0.285 1.00 88.44 121 ALA A N 1
ATOM 924 C CA . ALA A 1 121 ? 8.224 4.861 -1.289 1.00 88.44 121 ALA A CA 1
ATOM 925 C C . ALA A 1 121 ? 8.127 5.602 -2.632 1.00 88.44 121 ALA A C 1
ATOM 927 O O . ALA A 1 121 ? 8.355 4.998 -3.676 1.00 88.44 121 ALA A O 1
ATOM 928 N N . LEU A 1 122 ? 7.875 6.917 -2.615 1.00 89.81 122 LEU A N 1
ATOM 929 C CA . LEU A 1 122 ? 7.887 7.750 -3.822 1.00 89.81 122 LEU A CA 1
ATOM 930 C C . LEU A 1 122 ? 9.273 7.801 -4.479 1.00 89.81 122 LEU A C 1
ATOM 932 O O . LEU A 1 122 ? 9.374 7.648 -5.693 1.00 89.81 122 LEU A O 1
ATOM 936 N N . SER A 1 123 ? 10.342 7.949 -3.693 1.00 91.38 123 SER A N 1
ATOM 937 C CA . SER A 1 123 ? 11.716 7.932 -4.217 1.00 91.38 123 SER A CA 1
ATOM 938 C C . SER A 1 123 ? 12.092 6.578 -4.838 1.00 91.38 123 SER A C 1
ATOM 940 O O . SER A 1 123 ? 12.702 6.523 -5.911 1.00 91.38 123 SER A O 1
ATOM 942 N N . TRP A 1 124 ? 11.685 5.471 -4.208 1.00 90.75 124 TRP A N 1
ATOM 943 C CA . TRP A 1 124 ? 11.885 4.128 -4.758 1.00 90.75 124 TRP A CA 1
ATOM 944 C C . TRP A 1 124 ? 11.052 3.885 -6.015 1.00 90.75 124 TRP A C 1
ATOM 946 O O . TRP A 1 124 ? 11.562 3.290 -6.964 1.00 90.75 124 TRP A O 1
ATOM 956 N N . LYS A 1 125 ? 9.814 4.393 -6.061 1.00 89.50 125 LYS A N 1
ATOM 957 C CA . LYS A 1 125 ? 8.967 4.364 -7.258 1.00 89.50 125 LYS A CA 1
ATOM 958 C C . LYS A 1 125 ? 9.648 5.072 -8.430 1.00 89.50 125 LYS A C 1
ATOM 960 O O . LYS A 1 125 ? 9.801 4.469 -9.486 1.00 89.50 125 LYS A O 1
ATOM 965 N N . GLU A 1 126 ? 10.127 6.298 -8.229 1.00 92.25 126 GLU A N 1
ATOM 966 C CA . GLU A 1 126 ? 10.845 7.051 -9.266 1.00 92.25 126 GLU A CA 1
ATOM 967 C C . GLU A 1 126 ? 12.109 6.311 -9.734 1.00 92.25 126 GLU A C 1
ATOM 969 O O . GLU A 1 126 ? 12.391 6.226 -10.930 1.00 92.25 126 GLU A O 1
ATOM 974 N N . SER A 1 127 ? 12.865 5.726 -8.802 1.00 93.00 127 SER A N 1
ATOM 975 C CA . SER A 1 127 ? 14.058 4.936 -9.128 1.00 93.00 127 SER A CA 1
ATOM 976 C C . SER A 1 127 ? 13.716 3.706 -9.975 1.00 93.00 127 SER A C 1
ATOM 978 O O . SER A 1 127 ? 14.409 3.418 -10.954 1.00 93.00 127 SER A O 1
ATOM 980 N N . ALA A 1 128 ? 12.633 3.003 -9.635 1.00 90.69 128 ALA A N 1
ATOM 981 C CA . ALA A 1 128 ? 12.152 1.846 -10.381 1.00 90.69 128 ALA A CA 1
ATOM 982 C C . ALA A 1 128 ? 11.676 2.233 -11.792 1.00 90.69 128 ALA A C 1
ATOM 984 O O . ALA A 1 128 ? 12.079 1.598 -12.768 1.00 90.69 128 ALA A O 1
ATOM 985 N N . GLU A 1 129 ? 10.896 3.310 -11.921 1.00 91.88 129 GLU A N 1
ATOM 986 C CA . GLU A 1 129 ? 10.441 3.839 -13.214 1.00 91.88 129 GLU A CA 1
ATOM 987 C C . GLU A 1 129 ? 11.627 4.264 -14.093 1.00 91.88 129 GLU A C 1
ATOM 989 O O . GLU A 1 129 ? 11.704 3.904 -15.270 1.00 91.88 129 GLU A O 1
ATOM 994 N N . ASN A 1 130 ? 12.612 4.959 -13.518 1.00 94.00 130 ASN A N 1
ATOM 995 C CA . ASN A 1 130 ? 13.823 5.371 -14.226 1.00 94.00 130 ASN A CA 1
ATOM 996 C C . ASN A 1 130 ? 14.703 4.195 -14.669 1.00 94.00 130 ASN A C 1
ATOM 998 O O . ASN A 1 130 ? 15.365 4.291 -15.704 1.00 94.00 130 ASN A O 1
ATOM 1002 N N . ALA A 1 131 ? 14.722 3.098 -13.912 1.00 94.38 131 ALA A N 1
ATOM 1003 C CA . ALA A 1 131 ? 15.445 1.889 -14.287 1.00 94.38 131 ALA A CA 1
ATOM 1004 C C . ALA A 1 131 ? 14.722 1.088 -15.384 1.00 94.38 131 ALA A C 1
ATOM 1006 O O . ALA A 1 131 ? 15.389 0.460 -16.209 1.00 94.38 131 ALA A O 1
ATOM 1007 N N . ALA A 1 132 ? 13.385 1.098 -15.389 1.00 93.38 132 ALA A N 1
ATOM 1008 C CA . ALA A 1 132 ? 12.553 0.301 -16.291 1.00 93.38 132 ALA A CA 1
ATOM 1009 C C . ALA A 1 132 ? 12.191 1.002 -17.612 1.00 93.38 132 ALA A C 1
ATOM 1011 O O . ALA A 1 132 ? 11.909 0.321 -18.597 1.00 93.38 132 ALA A O 1
ATOM 1012 N N . LYS A 1 133 ? 12.194 2.342 -17.662 1.00 93.31 133 LYS A N 1
ATOM 1013 C CA . LYS A 1 133 ? 11.913 3.098 -18.895 1.00 93.31 133 LYS A CA 1
ATOM 1014 C C . LYS A 1 133 ? 12.923 2.773 -20.012 1.00 93.31 133 LYS A C 1
ATOM 1016 O O . LYS A 1 133 ? 14.042 2.350 -19.711 1.00 93.31 133 LYS A O 1
ATOM 1021 N N . PRO A 1 134 ? 12.595 3.022 -21.296 1.00 94.38 134 PRO A N 1
ATOM 1022 C CA . PRO A 1 134 ? 13.540 2.837 -22.398 1.00 94.38 134 PRO A CA 1
ATOM 1023 C C . PRO A 1 134 ? 14.867 3.572 -22.153 1.00 94.38 134 PRO A C 1
ATOM 1025 O O . PRO A 1 134 ? 14.877 4.761 -21.832 1.00 94.38 134 PRO A O 1
ATOM 1028 N N . GLY A 1 135 ? 15.985 2.851 -22.275 1.00 92.31 135 GLY A N 1
ATOM 1029 C CA . GLY A 1 135 ? 17.326 3.359 -21.954 1.00 92.31 135 GLY A CA 1
ATOM 1030 C C . GLY A 1 135 ? 17.686 3.369 -20.459 1.00 92.31 135 GLY A C 1
ATOM 1031 O O . GLY A 1 135 ? 18.789 3.776 -20.105 1.00 92.31 135 GLY A O 1
ATOM 1032 N N . GLY A 1 136 ? 16.788 2.924 -19.578 1.00 96.00 136 GLY A N 1
ATOM 1033 C CA . GLY A 1 136 ? 17.065 2.686 -18.163 1.00 96.00 136 GLY A CA 1
ATOM 1034 C C . GLY A 1 136 ? 17.950 1.457 -17.942 1.00 96.00 136 GLY A C 1
ATOM 1035 O O . GLY A 1 136 ? 18.067 0.586 -18.803 1.00 96.00 136 GLY A O 1
ATOM 1036 N N . SER A 1 137 ? 18.585 1.363 -16.773 1.00 95.44 137 SER A N 1
ATOM 1037 C CA . SER A 1 137 ? 19.556 0.299 -16.477 1.00 95.44 137 SER A CA 1
ATOM 1038 C C . SER A 1 137 ? 18.962 -1.111 -16.561 1.00 95.44 137 SER A C 1
ATOM 1040 O O . SER A 1 137 ? 19.606 -2.009 -17.103 1.00 95.44 137 SER A O 1
ATOM 1042 N N . SER A 1 138 ? 17.739 -1.309 -16.061 1.00 94.25 138 SER A N 1
ATOM 1043 C CA . SER A 1 138 ? 17.044 -2.599 -16.114 1.00 94.25 138 SER A CA 1
ATOM 1044 C C . SER A 1 138 ? 16.651 -2.947 -17.550 1.00 94.25 138 SER A C 1
ATOM 1046 O O . SER A 1 138 ? 16.940 -4.051 -18.007 1.00 94.25 138 SER A O 1
ATOM 1048 N N . ALA A 1 139 ? 16.097 -1.977 -18.290 1.00 93.75 139 ALA A N 1
ATOM 1049 C CA . ALA A 1 139 ? 15.748 -2.144 -19.701 1.00 93.75 139 ALA A CA 1
ATOM 1050 C C . ALA A 1 139 ? 16.976 -2.520 -20.546 1.00 93.75 139 ALA A C 1
ATOM 1052 O O . ALA A 1 139 ? 16.973 -3.538 -21.227 1.00 93.75 139 ALA A O 1
ATOM 1053 N N . MET A 1 140 ? 18.078 -1.781 -20.404 1.00 93.56 140 MET A N 1
ATOM 1054 C CA . MET A 1 140 ? 19.322 -2.059 -21.127 1.00 93.56 140 MET A CA 1
ATOM 1055 C C . MET A 1 140 ? 19.934 -3.415 -20.765 1.00 93.56 140 MET A C 1
ATOM 1057 O O . MET A 1 140 ? 20.538 -4.072 -21.610 1.00 93.56 140 MET A O 1
ATOM 1061 N N . ASN A 1 141 ? 19.838 -3.834 -19.501 1.00 94.81 141 ASN A N 1
ATOM 1062 C CA . ASN A 1 141 ? 20.325 -5.148 -19.090 1.00 94.81 141 ASN A CA 1
ATOM 1063 C C . ASN A 1 141 ? 19.464 -6.272 -19.675 1.00 94.81 141 ASN A C 1
ATOM 1065 O O . ASN A 1 141 ? 20.012 -7.294 -20.089 1.00 94.81 141 ASN A O 1
ATOM 1069 N N . LEU A 1 142 ? 18.146 -6.071 -19.752 1.00 92.69 142 LEU A N 1
ATOM 1070 C CA . LEU A 1 142 ? 17.240 -6.999 -20.419 1.00 92.69 142 LEU A CA 1
ATOM 1071 C C . LEU A 1 142 ? 17.527 -7.069 -21.925 1.00 92.69 142 LEU A C 1
ATOM 1073 O O . LEU A 1 142 ? 17.632 -8.172 -22.455 1.00 92.69 142 LEU A O 1
ATOM 1077 N N . ASP A 1 143 ? 17.751 -5.932 -22.586 1.00 90.50 143 ASP A N 1
ATOM 1078 C CA . ASP A 1 143 ? 18.120 -5.876 -24.006 1.00 90.50 143 ASP A CA 1
ATOM 1079 C C . ASP A 1 143 ? 19.411 -6.660 -24.272 1.00 90.50 143 ASP A C 1
ATOM 1081 O O . ASP A 1 143 ? 19.451 -7.519 -25.150 1.00 90.50 143 ASP A O 1
ATOM 1085 N N . LYS A 1 144 ? 20.450 -6.457 -23.449 1.00 91.00 144 LYS A N 1
ATOM 1086 C CA . LYS A 1 144 ? 21.706 -7.224 -23.535 1.00 91.00 144 LYS A CA 1
ATOM 1087 C C . LYS A 1 144 ? 21.487 -8.723 -23.346 1.00 91.00 144 LYS A C 1
ATOM 1089 O O . LYS A 1 144 ? 22.123 -9.530 -24.024 1.00 91.00 144 LYS A O 1
ATOM 1094 N N . LEU A 1 145 ? 20.616 -9.112 -22.415 1.00 91.44 145 LEU A N 1
ATOM 1095 C CA . LEU A 1 145 ? 20.293 -10.517 -22.182 1.00 91.44 145 LEU A CA 1
ATOM 1096 C C . LEU A 1 145 ? 19.605 -11.120 -23.410 1.00 91.44 145 LEU A C 1
ATOM 1098 O O . LEU A 1 145 ? 20.039 -12.165 -23.895 1.00 91.44 145 LEU A O 1
ATOM 1102 N N . VAL A 1 146 ? 18.588 -10.443 -23.942 1.00 89.56 146 VAL A N 1
ATOM 1103 C CA . VAL A 1 146 ? 17.883 -10.832 -25.170 1.00 89.56 146 VAL A CA 1
ATOM 1104 C C . VAL A 1 146 ? 18.860 -10.950 -26.337 1.00 89.56 146 VAL A C 1
ATOM 1106 O O . VAL A 1 146 ? 18.859 -11.965 -27.035 1.00 89.56 146 VAL A O 1
ATOM 1109 N N . GLU A 1 147 ? 19.755 -9.977 -26.504 1.00 88.00 147 GLU A N 1
ATOM 1110 C CA . GLU A 1 147 ? 20.806 -10.025 -27.516 1.00 88.00 147 GLU A CA 1
ATOM 1111 C C . GLU A 1 147 ? 21.713 -11.244 -27.332 1.00 88.00 147 GLU A C 1
ATOM 1113 O O . GLU A 1 147 ? 21.999 -11.949 -28.294 1.00 88.00 147 GLU A O 1
ATOM 1118 N N . SER A 1 148 ? 22.126 -11.545 -26.102 1.00 83.44 148 SER A N 1
ATOM 1119 C CA . SER A 1 148 ? 23.038 -12.655 -25.810 1.00 83.44 148 SER A CA 1
ATOM 1120 C C . SER A 1 148 ? 22.408 -14.048 -25.957 1.00 83.44 148 SER A C 1
ATOM 1122 O O . SER A 1 148 ? 23.110 -15.005 -26.282 1.00 83.44 148 SER A O 1
ATOM 1124 N N . VAL A 1 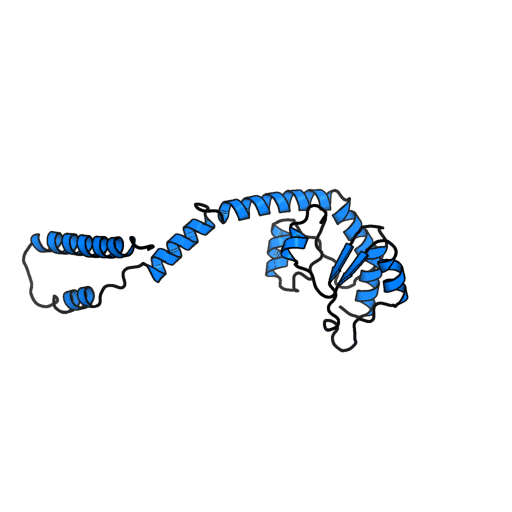149 ? 21.098 -14.178 -25.728 1.00 84.94 149 VAL A N 1
ATOM 1125 C CA . VAL A 1 149 ? 20.396 -15.472 -25.716 1.00 84.94 149 VAL A CA 1
ATOM 1126 C C . VAL A 1 149 ? 19.715 -15.749 -27.053 1.00 84.94 149 VAL A C 1
ATOM 1128 O O . VAL A 1 149 ? 19.817 -16.858 -27.577 1.00 84.94 149 VAL A O 1
ATOM 1131 N N . LEU A 1 150 ? 19.013 -14.754 -27.600 1.00 78.44 150 LEU A N 1
ATOM 1132 C CA . LEU A 1 150 ? 18.147 -14.915 -28.771 1.00 78.44 150 LEU A CA 1
ATOM 1133 C C . LEU A 1 150 ? 18.798 -14.424 -30.064 1.00 78.44 150 LEU A C 1
ATOM 1135 O O . LEU A 1 150 ? 18.533 -14.993 -31.122 1.00 78.44 150 LEU A O 1
ATOM 1139 N N . LEU A 1 151 ? 19.648 -13.395 -29.990 1.00 72.31 151 LEU A N 1
ATOM 1140 C CA . LEU A 1 151 ? 20.278 -12.777 -31.167 1.00 72.31 151 LEU A CA 1
ATOM 1141 C C . LEU A 1 151 ? 21.770 -13.087 -31.286 1.00 72.31 151 LEU A C 1
ATOM 1143 O O . LEU A 1 151 ? 22.403 -12.698 -32.272 1.00 72.31 151 LEU A O 1
ATOM 1147 N N . SER A 1 152 ? 22.331 -13.810 -30.314 1.00 63.22 152 SER A N 1
ATOM 1148 C CA . SER A 1 152 ? 23.672 -14.351 -30.429 1.00 63.22 152 SER A CA 1
ATOM 1149 C C . SER A 1 152 ? 23.667 -15.245 -31.658 1.00 63.22 152 SER A C 1
ATOM 1151 O O . SER A 1 152 ? 22.802 -16.125 -31.756 1.00 63.22 152 SER A O 1
ATOM 1153 N N . PRO A 1 153 ? 24.568 -15.016 -32.630 1.00 61.44 153 PRO A N 1
ATOM 1154 C CA . PRO A 1 153 ? 24.649 -15.885 -33.775 1.00 61.44 153 PRO A CA 1
ATOM 1155 C C . PRO A 1 153 ? 24.963 -17.268 -33.227 1.00 61.44 153 PRO A C 1
ATOM 1157 O O . PRO A 1 153 ? 26.097 -17.556 -32.840 1.00 61.44 153 PRO A O 1
ATOM 1160 N N . ARG A 1 154 ? 23.945 -18.139 -33.201 1.00 55.72 154 ARG A N 1
ATOM 1161 C CA . ARG A 1 154 ? 24.167 -19.576 -33.229 1.00 55.72 154 ARG A CA 1
ATOM 1162 C C . ARG A 1 154 ? 25.122 -19.742 -34.379 1.00 55.72 154 ARG A C 1
ATOM 1164 O O . ARG A 1 154 ? 24.741 -19.441 -35.510 1.00 55.72 154 ARG A O 1
ATOM 1171 N N . CYS A 1 155 ? 26.370 -20.082 -34.056 1.00 52.38 155 CYS A N 1
ATOM 1172 C CA . CYS A 1 155 ? 27.388 -20.376 -35.042 1.00 52.38 155 CYS A CA 1
ATOM 1173 C C . CYS A 1 155 ? 26.669 -21.225 -36.082 1.00 52.38 155 CYS A C 1
ATOM 1175 O O . CYS A 1 155 ? 26.143 -22.288 -35.730 1.00 52.38 155 CYS A O 1
ATOM 1177 N N . CYS A 1 156 ? 26.463 -20.680 -37.287 1.00 51.94 156 CYS A N 1
ATOM 1178 C CA . CYS A 1 156 ? 25.722 -21.409 -38.298 1.00 51.94 156 CYS A CA 1
ATOM 1179 C C . CYS A 1 156 ? 26.428 -22.762 -38.392 1.00 51.94 156 CYS A C 1
ATOM 1181 O O . CYS A 1 156 ? 27.661 -22.803 -38.331 1.00 51.94 156 CYS A O 1
ATOM 1183 N N . MET A 1 157 ? 25.691 -23.876 -38.453 1.00 50.25 157 MET A N 1
ATOM 1184 C CA . MET A 1 157 ? 26.320 -25.208 -38.523 1.00 50.25 157 MET A CA 1
ATOM 1185 C C . MET A 1 157 ? 27.420 -25.259 -39.602 1.00 50.25 157 MET A C 1
ATOM 1187 O O . MET A 1 157 ? 28.376 -26.018 -39.485 1.00 50.25 157 MET A O 1
ATOM 1191 N N . TRP A 1 158 ? 27.339 -24.361 -40.586 1.00 46.12 158 TRP A N 1
ATOM 1192 C CA . TRP A 1 158 ? 28.348 -24.098 -41.595 1.00 46.12 158 TRP A CA 1
ATOM 1193 C C . TRP A 1 158 ? 29.715 -23.593 -41.080 1.00 46.12 158 TRP A C 1
ATOM 1195 O O . TRP A 1 158 ? 30.739 -24.115 -41.515 1.00 46.12 158 TRP A O 1
ATOM 1205 N N . CYS A 1 159 ? 29.778 -22.661 -40.120 1.00 49.50 159 CYS A N 1
ATOM 1206 C CA . CYS A 1 159 ? 31.042 -22.215 -39.511 1.00 49.50 159 CYS A CA 1
ATOM 1207 C C . CYS A 1 159 ? 31.707 -23.321 -38.670 1.00 49.50 159 CYS A C 1
ATOM 1209 O O . CYS A 1 159 ? 32.929 -23.467 -38.701 1.00 49.50 159 CYS A O 1
ATOM 1211 N N . CYS A 1 160 ? 30.925 -24.146 -37.962 1.00 48.47 160 CYS A N 1
ATOM 1212 C CA . CYS A 1 160 ? 31.461 -25.297 -37.221 1.00 48.47 160 CYS A CA 1
ATOM 1213 C C . CYS A 1 160 ? 31.933 -26.436 -38.147 1.00 48.47 160 CYS A C 1
ATOM 1215 O O . CYS A 1 160 ? 32.930 -27.097 -37.845 1.00 48.47 160 CYS A O 1
ATOM 1217 N N . ALA A 1 161 ? 31.267 -26.652 -39.287 1.00 47.81 161 ALA A N 1
ATOM 1218 C CA . ALA A 1 161 ? 31.690 -27.627 -40.297 1.00 47.81 161 ALA A CA 1
ATOM 1219 C C . ALA A 1 161 ? 33.010 -27.221 -40.983 1.00 47.81 161 ALA A C 1
ATOM 1221 O O . ALA A 1 161 ? 33.879 -28.061 -41.209 1.00 47.81 161 ALA A O 1
ATOM 1222 N N . ALA A 1 162 ? 33.214 -25.926 -41.248 1.00 51.09 162 ALA A N 1
ATOM 1223 C CA . ALA A 1 162 ? 34.476 -25.428 -41.798 1.00 51.09 162 ALA A CA 1
ATOM 1224 C C . ALA A 1 162 ? 35.650 -25.566 -40.804 1.00 51.09 162 ALA A C 1
ATOM 1226 O O . ALA A 1 162 ? 36.751 -25.940 -41.198 1.00 51.09 162 ALA A O 1
ATOM 1227 N N . ALA A 1 163 ? 35.414 -25.343 -39.506 1.00 49.56 163 ALA A N 1
ATOM 1228 C CA . ALA A 1 163 ? 36.449 -25.463 -38.472 1.00 49.56 163 ALA A CA 1
ATOM 1229 C C . ALA A 1 163 ? 36.836 -26.919 -38.130 1.00 49.56 163 ALA A C 1
ATOM 1231 O O . ALA A 1 163 ? 37.925 -27.162 -37.608 1.00 49.56 163 ALA A O 1
ATOM 1232 N N . SER A 1 164 ? 35.967 -27.897 -38.406 1.00 48.38 164 SER A N 1
ATOM 1233 C CA . SER A 1 164 ? 36.244 -29.321 -38.151 1.00 48.38 164 SER A CA 1
ATOM 1234 C C . SER A 1 164 ? 37.018 -30.002 -39.286 1.00 48.38 164 SER A C 1
ATOM 1236 O O . SER A 1 164 ? 37.768 -30.935 -39.008 1.00 48.38 164 SER A O 1
ATOM 1238 N N . ASN A 1 165 ? 36.933 -29.487 -40.518 1.00 45.81 165 ASN A N 1
ATOM 1239 C CA . ASN A 1 165 ? 37.677 -30.005 -41.675 1.00 45.81 165 ASN A CA 1
ATOM 1240 C C . ASN A 1 165 ? 39.064 -29.365 -41.888 1.00 45.81 165 ASN A C 1
ATOM 1242 O O . ASN A 1 165 ? 39.817 -29.831 -42.734 1.00 45.81 165 ASN A O 1
ATOM 1246 N N . GLY A 1 166 ? 39.431 -28.327 -41.129 1.00 44.03 166 GLY A N 1
ATOM 1247 C CA . GLY A 1 166 ? 40.714 -27.619 -41.272 1.00 44.03 166 GLY A CA 1
ATOM 1248 C C . GLY A 1 166 ? 41.864 -28.151 -40.409 1.00 44.03 166 GLY A C 1
ATOM 1249 O O . GLY A 1 166 ? 42.864 -27.459 -40.241 1.00 44.03 166 GLY A O 1
ATOM 1250 N N . ARG A 1 167 ? 41.736 -29.338 -39.799 1.00 38.81 167 ARG A N 1
ATOM 1251 C CA . ARG A 1 167 ? 42.742 -29.865 -38.855 1.00 38.81 167 ARG A CA 1
ATOM 1252 C C . ARG A 1 167 ? 43.780 -30.805 -39.480 1.00 38.81 167 ARG A C 1
ATOM 1254 O O . ARG A 1 167 ? 44.452 -31.513 -38.737 1.00 38.81 167 ARG A O 1
ATOM 1261 N N . ASP A 1 168 ? 43.927 -30.791 -40.803 1.00 40.28 168 ASP A N 1
ATOM 1262 C CA . ASP A 1 168 ? 44.969 -31.559 -41.488 1.00 40.28 168 ASP A CA 1
ATOM 1263 C C . ASP A 1 168 ? 45.484 -30.841 -42.745 1.00 40.28 168 ASP A C 1
ATOM 1265 O O . ASP A 1 168 ? 45.129 -31.191 -43.863 1.00 40.28 168 ASP A O 1
ATOM 1269 N N . GLN A 1 169 ? 46.276 -29.781 -42.559 1.00 34.19 169 GLN A N 1
ATOM 1270 C CA . GLN A 1 169 ? 47.488 -29.510 -43.348 1.00 34.19 169 GLN A CA 1
ATOM 1271 C C . GLN A 1 169 ? 48.151 -28.214 -42.885 1.00 34.19 169 GLN A C 1
ATOM 1273 O O . GLN A 1 169 ? 47.537 -27.158 -42.772 1.00 34.19 169 GLN A O 1
ATOM 1278 N N . GLY A 1 170 ? 49.437 -28.322 -42.565 1.00 34.91 170 GLY A N 1
ATOM 1279 C CA . GLY A 1 170 ? 50.237 -27.203 -42.107 1.00 34.91 170 GLY A CA 1
ATOM 1280 C C . GLY A 1 170 ? 50.575 -26.201 -43.211 1.00 34.91 170 GLY A C 1
ATOM 1281 O O . GLY A 1 170 ? 50.869 -26.580 -44.340 1.00 34.91 170 GLY A O 1
ATOM 1282 N N . ARG A 1 171 ? 50.709 -24.947 -42.760 1.00 40.28 171 ARG A N 1
ATOM 1283 C CA . ARG A 1 171 ? 51.555 -23.871 -43.305 1.00 40.28 171 ARG A CA 1
ATOM 1284 C C . ARG A 1 171 ? 51.075 -23.220 -44.611 1.00 40.28 171 ARG A C 1
ATOM 1286 O O . ARG A 1 171 ? 51.126 -23.867 -45.655 1.00 40.28 171 ARG A O 1
ATOM 1293 N N . ARG A 1 172 ? 50.848 -21.893 -44.503 1.00 33.91 172 ARG A N 1
ATOM 1294 C CA . ARG A 1 172 ? 50.520 -20.843 -45.507 1.00 33.91 172 ARG A CA 1
ATOM 1295 C C . ARG A 1 172 ? 49.070 -20.365 -45.367 1.00 33.91 172 ARG A C 1
ATOM 1297 O O . ARG A 1 172 ? 48.206 -21.213 -45.262 1.00 33.91 172 ARG A O 1
ATOM 1304 N N . ASP A 1 173 ? 48.690 -19.090 -45.316 1.00 32.56 173 ASP A N 1
ATOM 1305 C CA . ASP A 1 173 ? 49.344 -17.779 -45.434 1.00 32.56 173 ASP A CA 1
ATOM 1306 C C . ASP A 1 173 ? 48.404 -16.723 -44.785 1.00 32.56 173 ASP A C 1
ATOM 1308 O O . ASP A 1 173 ? 47.232 -17.004 -44.526 1.00 32.56 173 ASP A O 1
ATOM 1312 N N . GLU A 1 174 ? 48.892 -15.502 -44.536 1.00 41.41 174 GLU A N 1
ATOM 1313 C CA . GLU A 1 174 ? 48.161 -14.348 -43.960 1.00 41.41 174 GLU A CA 1
ATOM 1314 C C . GLU A 1 174 ? 46.884 -13.914 -44.730 1.00 41.41 174 GLU A C 1
ATOM 1316 O O . GLU A 1 174 ? 46.146 -13.047 -44.262 1.00 41.41 174 GLU A O 1
ATOM 1321 N N . GLU A 1 175 ? 46.549 -14.543 -45.862 1.00 37.94 175 GLU A N 1
ATOM 1322 C CA . GLU A 1 175 ? 45.324 -14.284 -46.638 1.00 37.94 175 GLU A CA 1
ATOM 1323 C C . GLU A 1 175 ? 44.041 -14.893 -46.028 1.00 37.94 175 GLU A C 1
ATOM 1325 O O . GLU A 1 175 ? 42.944 -14.381 -46.269 1.00 37.94 175 GLU A O 1
ATOM 1330 N N . GLU A 1 176 ? 44.125 -15.926 -45.176 1.00 37.47 176 GLU A N 1
ATOM 1331 C CA . GLU A 1 176 ? 42.924 -16.529 -44.558 1.00 37.47 176 GLU A CA 1
ATOM 1332 C C . GLU A 1 176 ? 42.274 -15.640 -43.483 1.00 37.47 176 GLU A C 1
ATOM 1334 O O . GLU A 1 176 ? 41.063 -15.723 -43.244 1.00 37.47 176 GLU A O 1
ATOM 1339 N N . GLY A 1 177 ? 43.043 -14.730 -42.873 1.00 35.31 177 GLY A N 1
ATOM 1340 C CA . GLY A 1 177 ? 42.524 -13.755 -41.908 1.00 35.31 177 GLY A CA 1
ATOM 1341 C C . GLY A 1 177 ? 41.500 -12.801 -42.532 1.00 35.31 177 GLY A C 1
ATOM 1342 O O . GLY A 1 177 ? 40.444 -12.554 -41.945 1.00 35.31 177 GLY A O 1
ATOM 1343 N N . ALA A 1 178 ? 41.755 -12.350 -43.765 1.00 35.75 178 ALA A N 1
ATOM 1344 C CA . ALA A 1 178 ? 40.873 -11.444 -44.501 1.00 35.75 178 ALA A CA 1
ATOM 1345 C C . ALA A 1 178 ? 39.577 -12.132 -44.969 1.00 35.75 178 ALA A C 1
ATOM 1347 O O . ALA A 1 178 ? 38.506 -11.522 -44.963 1.00 35.75 178 ALA A O 1
ATOM 1348 N N . VAL A 1 179 ? 39.633 -13.427 -45.300 1.00 42.72 179 VAL A N 1
ATOM 1349 C CA . VAL A 1 179 ? 38.448 -14.217 -45.682 1.00 42.72 179 VAL A CA 1
ATOM 1350 C C . VAL A 1 179 ? 37.554 -14.497 -44.468 1.00 42.72 179 VAL A C 1
ATOM 1352 O O . VAL A 1 179 ? 36.326 -14.470 -44.577 1.00 42.72 179 VAL A O 1
ATOM 1355 N N . LEU A 1 180 ? 38.143 -14.719 -43.290 1.00 40.28 180 LEU A N 1
ATOM 1356 C CA . LEU A 1 180 ? 37.403 -14.916 -42.040 1.00 40.28 180 LEU A CA 1
ATOM 1357 C C . LEU A 1 180 ? 36.806 -13.614 -41.481 1.00 40.28 180 LEU A C 1
ATOM 1359 O O . LEU A 1 180 ? 35.748 -13.664 -40.845 1.00 40.28 180 LEU A O 1
ATOM 1363 N N . GLU A 1 181 ? 37.432 -12.457 -41.711 1.00 43.91 181 GLU A N 1
ATOM 1364 C CA . GLU A 1 181 ? 36.827 -11.151 -41.414 1.00 43.91 181 GLU A CA 1
ATOM 1365 C C . GLU A 1 181 ? 35.736 -10.771 -42.423 1.00 43.91 181 GLU A C 1
ATOM 1367 O O . GLU A 1 181 ? 34.657 -10.343 -42.006 1.00 43.91 181 GLU A O 1
ATOM 1372 N N . GLY A 1 182 ? 35.944 -11.032 -43.719 1.00 42.09 182 GLY A N 1
ATOM 1373 C CA . GLY A 1 182 ? 34.934 -10.834 -44.764 1.00 42.09 182 GLY A CA 1
ATOM 1374 C C . GLY A 1 182 ? 33.664 -11.657 -44.521 1.00 42.09 182 GLY A C 1
ATOM 1375 O O . GLY A 1 182 ? 32.558 -11.117 -44.523 1.00 42.09 182 GLY A O 1
ATOM 1376 N N . LYS A 1 183 ? 33.812 -12.941 -44.164 1.00 43.53 183 LYS A N 1
ATOM 1377 C CA . LYS A 1 183 ? 32.682 -13.835 -43.838 1.00 43.53 183 LYS A CA 1
ATOM 1378 C C . LYS A 1 183 ? 31.994 -13.490 -42.509 1.00 43.53 183 LYS A C 1
ATOM 1380 O O . LYS A 1 183 ? 30.784 -13.679 -42.368 1.00 43.53 183 LYS A O 1
ATOM 1385 N N . ARG A 1 184 ? 32.723 -12.925 -41.533 1.00 42.09 184 ARG A N 1
ATOM 1386 C CA . ARG A 1 184 ? 32.118 -12.323 -40.325 1.00 42.09 184 ARG A CA 1
ATOM 1387 C C . ARG A 1 184 ? 31.333 -11.051 -40.658 1.00 42.09 184 ARG A C 1
ATOM 1389 O O . ARG A 1 184 ? 30.291 -10.819 -40.043 1.00 42.09 184 ARG A O 1
ATOM 1396 N N . GLY A 1 185 ? 31.801 -10.264 -41.627 1.00 44.94 185 GLY A N 1
ATOM 1397 C CA . GLY A 1 185 ? 31.086 -9.123 -42.199 1.00 44.94 185 GLY A CA 1
ATOM 1398 C C . GLY A 1 185 ? 29.764 -9.534 -42.848 1.00 44.94 185 GLY A C 1
ATOM 1399 O O . GLY A 1 185 ? 28.724 -8.977 -42.508 1.00 44.94 185 GLY A O 1
ATOM 1400 N N . GLU A 1 186 ? 29.772 -10.579 -43.676 1.00 44.72 186 GLU A N 1
ATOM 1401 C CA . GLU A 1 186 ? 28.573 -11.109 -44.344 1.00 44.72 186 GLU A CA 1
ATOM 1402 C C . GLU A 1 186 ? 27.544 -11.693 -43.362 1.00 44.72 186 GLU A C 1
ATOM 1404 O O . GLU A 1 186 ? 26.352 -11.408 -43.486 1.00 44.72 186 GLU A O 1
ATOM 1409 N N . CYS A 1 187 ? 27.973 -12.412 -42.316 1.00 45.09 187 CYS A N 1
ATOM 1410 C CA . CYS A 1 187 ? 27.065 -12.858 -41.247 1.00 45.09 187 CYS A CA 1
ATOM 1411 C C . CYS A 1 187 ? 26.449 -11.682 -40.464 1.00 45.09 187 CYS A C 1
ATOM 1413 O O . CYS A 1 187 ? 25.267 -11.723 -40.112 1.00 45.09 187 CYS A O 1
ATOM 1415 N N . ARG A 1 188 ? 27.210 -10.603 -40.213 1.00 46.78 188 ARG A N 1
ATOM 1416 C CA . ARG A 1 188 ? 26.671 -9.373 -39.599 1.00 46.78 188 ARG A CA 1
ATOM 1417 C C . ARG A 1 188 ? 25.703 -8.639 -40.531 1.00 46.78 188 ARG A C 1
ATOM 1419 O O . ARG A 1 188 ? 24.741 -8.051 -40.040 1.00 46.78 188 ARG A O 1
ATOM 1426 N N . GLN A 1 189 ? 25.937 -8.673 -41.843 1.00 45.28 189 GLN A N 1
ATOM 1427 C CA . GLN A 1 189 ? 25.069 -8.073 -42.861 1.00 45.28 189 GLN A CA 1
ATOM 1428 C C . GLN A 1 189 ? 23.748 -8.850 -42.996 1.00 45.28 189 GLN A C 1
ATOM 1430 O O . GLN A 1 189 ? 22.680 -8.244 -42.995 1.00 45.28 189 GLN A O 1
ATOM 1435 N N . ALA A 1 190 ? 23.799 -10.186 -42.995 1.00 46.09 190 ALA A N 1
ATOM 1436 C CA . ALA A 1 190 ? 22.617 -11.050 -43.021 1.00 46.09 190 ALA A CA 1
ATOM 1437 C C . ALA A 1 190 ? 21.736 -10.876 -41.766 1.00 46.09 190 ALA A C 1
ATOM 1439 O O . ALA A 1 190 ? 20.515 -10.784 -41.870 1.00 46.09 190 ALA A O 1
ATOM 1440 N N . GLY A 1 191 ? 22.346 -10.706 -40.586 1.00 44.97 191 GLY A N 1
ATOM 1441 C CA . GLY A 1 191 ? 21.631 -10.346 -39.351 1.00 44.97 191 GLY A CA 1
ATOM 1442 C C . GLY A 1 191 ? 21.113 -8.896 -39.299 1.00 44.97 191 GLY A C 1
ATOM 1443 O O . GLY A 1 191 ? 20.362 -8.535 -38.394 1.00 44.97 191 GLY A O 1
ATOM 1444 N N . LYS A 1 192 ? 21.513 -8.026 -40.236 1.00 44.12 192 LYS A N 1
ATOM 1445 C CA . LYS A 1 192 ? 20.920 -6.689 -40.431 1.00 44.12 192 LYS A CA 1
ATOM 1446 C C . LYS A 1 192 ? 19.791 -6.700 -41.466 1.00 44.12 192 LYS A C 1
ATOM 1448 O O . LYS A 1 192 ? 18.865 -5.916 -41.317 1.00 44.12 192 LYS A O 1
ATOM 1453 N N . LEU A 1 193 ? 19.817 -7.599 -42.451 1.00 39.22 193 LEU A N 1
ATOM 1454 C CA . LEU A 1 193 ? 18.713 -7.768 -43.408 1.00 39.22 193 LEU A CA 1
ATOM 1455 C C . LEU A 1 193 ? 17.424 -8.279 -42.744 1.00 39.22 193 LEU A C 1
ATOM 1457 O O . LEU A 1 193 ? 16.347 -7.845 -43.121 1.00 39.22 193 LEU A O 1
ATOM 1461 N N . PHE A 1 194 ? 17.520 -9.086 -41.683 1.00 39.88 194 PHE A N 1
ATOM 1462 C CA . PHE A 1 194 ? 16.359 -9.472 -40.860 1.00 39.88 194 PHE A CA 1
ATOM 1463 C C . PHE A 1 194 ? 15.812 -8.349 -39.950 1.00 39.88 194 PHE A C 1
ATOM 1465 O O . PHE A 1 194 ? 14.843 -8.573 -39.232 1.00 39.88 194 PHE A O 1
ATOM 1472 N N . ARG A 1 195 ? 16.422 -7.151 -39.944 1.00 45.66 195 ARG A N 1
ATOM 1473 C CA . ARG A 1 195 ? 15.985 -5.990 -39.140 1.00 45.66 195 ARG A CA 1
ATOM 1474 C C . ARG A 1 195 ? 15.090 -4.996 -39.892 1.00 45.66 195 ARG A C 1
ATOM 1476 O O . ARG A 1 195 ? 14.657 -4.025 -39.280 1.00 45.66 195 ARG A O 1
ATOM 1483 N N . HIS A 1 196 ? 14.788 -5.226 -41.169 1.00 38.56 196 HIS A N 1
ATOM 1484 C CA . HIS A 1 196 ? 13.826 -4.423 -41.928 1.00 38.56 196 HIS A CA 1
ATOM 1485 C C . HIS A 1 196 ? 12.688 -5.305 -42.437 1.00 38.56 196 HIS A C 1
ATOM 1487 O O . HIS A 1 196 ? 12.827 -5.896 -43.492 1.00 38.56 196 HIS A O 1
ATOM 1493 N N . GLU A 1 197 ? 11.604 -5.379 -41.666 1.00 33.69 197 GLU A N 1
ATOM 1494 C CA . GLU A 1 197 ? 10.209 -5.543 -42.112 1.00 33.69 197 GLU A CA 1
ATOM 1495 C C . GLU A 1 197 ? 9.335 -5.231 -40.877 1.00 33.69 197 GLU A C 1
ATOM 1497 O O . GLU A 1 197 ? 9.361 -5.966 -39.886 1.00 33.69 197 GLU A O 1
ATOM 1502 N N . PRO A 1 198 ? 8.610 -4.104 -40.885 1.00 40.03 198 PRO A N 1
ATOM 1503 C CA . PRO A 1 198 ? 7.186 -4.212 -40.615 1.00 40.03 198 PRO A CA 1
ATOM 1504 C C . PRO A 1 198 ? 6.414 -3.645 -41.808 1.00 40.03 198 PRO A C 1
ATOM 1506 O O . PRO A 1 198 ? 6.438 -2.437 -42.057 1.00 40.03 198 PRO A O 1
ATOM 1509 N N . GLY A 1 199 ? 5.749 -4.546 -42.528 1.00 35.81 199 GLY A N 1
ATOM 1510 C CA . GLY A 1 199 ? 4.655 -4.280 -43.456 1.00 35.81 199 GLY A CA 1
ATOM 1511 C C . GLY A 1 199 ? 3.435 -5.071 -43.017 1.00 35.81 199 GLY A C 1
ATOM 1512 O O . GLY A 1 199 ? 3.603 -6.282 -42.748 1.00 35.81 199 GLY A O 1
#

Radius of gyration: 29.83 Å; chains: 1; bounding box: 75×43×67 Å